Protein AF-A0A178AKP5-F1 (afdb_monomer)

Foldseek 3Di:
DDFDKDKDKDAQFADDPVQLVVLVVVLVVLVVCCVVPVPPDPVSVVVSVVSVVSNCSNAPADPDDDLLVVQQLVLLCLCVVLVLVQEKHFPDKDKDFADPPPDPGGHHRHIMMITMITDDDADQDDPVNLVPDDPVVLVLLLVQVVVSQLSSLQSQKDAPQAERRQWGDDSVVSHIHGYRRSRMDRHDPVVSVVDDDDSVVRCVRNVSDPPD

Solvent-accessible surface area (backbone atoms only — not comparable to full-atom values): 11616 Å² total; per-residue (Å²): 133,83,87,49,70,42,73,50,78,49,64,43,51,45,53,55,70,68,66,47,48,56,38,50,52,53,49,50,49,54,53,51,46,42,70,77,51,77,68,90,42,72,65,56,55,51,50,52,53,50,43,55,50,50,45,44,59,35,73,47,61,41,95,59,75,56,69,40,62,52,34,25,53,52,45,22,41,42,27,41,78,57,61,35,85,33,44,46,26,52,75,48,72,49,78,49,67,29,56,80,88,73,48,97,53,46,33,64,63,6,28,28,34,42,39,34,24,45,51,73,72,54,46,72,37,47,73,68,63,54,69,72,46,53,73,69,55,47,56,52,47,53,52,24,39,51,54,24,51,56,43,37,30,75,41,29,39,46,73,72,67,58,31,34,78,33,29,24,43,24,74,93,74,66,40,26,30,52,47,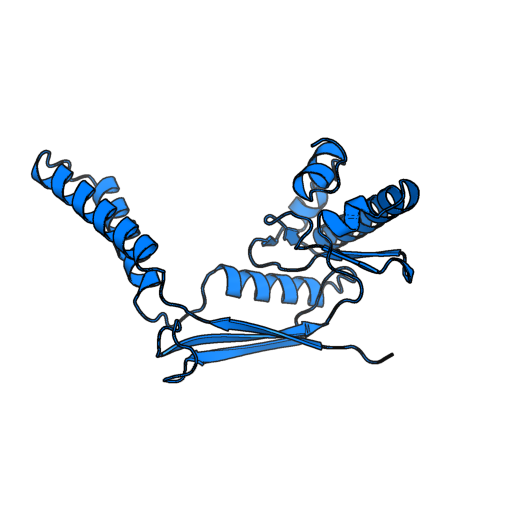83,42,43,49,45,48,81,44,51,81,68,55,44,71,69,67,72,92,48,67,76,56,54,30,47,55,32,64,69,49,88,86,126

Structure (mmCIF, N/CA/C/O backbone):
data_AF-A0A178AKP5-F1
#
_entry.id   AF-A0A178AKP5-F1
#
loop_
_atom_site.group_PDB
_atom_site.id
_atom_site.type_symbol
_atom_site.label_atom_id
_atom_site.label_alt_id
_atom_site.label_comp_id
_atom_site.label_asym_id
_atom_site.label_entity_id
_atom_site.label_seq_id
_atom_site.pdbx_PDB_ins_code
_atom_site.Cartn_x
_atom_site.Cartn_y
_atom_site.Cartn_z
_atom_site.occupancy
_atom_site.B_iso_or_equiv
_atom_site.auth_seq_id
_atom_site.auth_comp_id
_atom_site.auth_asym_id
_atom_site.auth_atom_id
_atom_site.pdbx_PDB_model_num
ATOM 1 N N . MET A 1 1 ? -23.808 -10.493 10.967 1.00 41.19 1 MET A N 1
ATOM 2 C CA . MET A 1 1 ? -23.700 -9.479 9.896 1.00 41.19 1 MET A CA 1
ATOM 3 C C . MET A 1 1 ? -22.741 -10.086 8.887 1.00 41.19 1 MET A C 1
ATOM 5 O O . MET A 1 1 ? -21.690 -10.513 9.329 1.00 41.19 1 MET A O 1
ATOM 9 N N . GLY A 1 2 ? -23.153 -10.321 7.638 1.00 51.62 2 GLY A N 1
ATOM 10 C CA . GLY A 1 2 ? -22.335 -11.091 6.690 1.00 51.62 2 GLY A CA 1
ATOM 11 C C . GLY A 1 2 ? -21.071 -10.334 6.291 1.00 51.62 2 GLY A C 1
ATOM 12 O O . GLY A 1 2 ? -21.151 -9.129 6.038 1.00 51.62 2 GLY A O 1
ATOM 13 N N . ASP A 1 3 ? -19.941 -11.035 6.243 1.00 76.94 3 ASP A N 1
ATOM 14 C CA . ASP A 1 3 ? -18.668 -10.481 5.787 1.00 76.94 3 ASP A CA 1
ATOM 15 C C . ASP A 1 3 ? -18.821 -10.029 4.330 1.00 76.94 3 ASP A C 1
ATOM 17 O O . ASP A 1 3 ? -19.190 -10.806 3.447 1.00 76.94 3 ASP A O 1
ATOM 21 N N . LYS A 1 4 ? -18.622 -8.732 4.081 1.00 91.38 4 LYS A N 1
ATOM 22 C CA . LYS A 1 4 ? -18.634 -8.179 2.724 1.00 91.38 4 LYS A CA 1
ATOM 23 C C . LYS A 1 4 ? -17.249 -8.379 2.119 1.00 91.38 4 LYS A C 1
ATOM 25 O O . LYS A 1 4 ? -16.250 -8.125 2.784 1.00 91.38 4 LYS A O 1
ATOM 30 N N . ALA A 1 5 ? -17.199 -8.771 0.854 1.00 95.00 5 ALA A N 1
ATOM 31 C CA . ALA A 1 5 ? -15.967 -8.818 0.075 1.00 95.00 5 ALA A CA 1
ATOM 32 C C . ALA A 1 5 ? -15.951 -7.694 -0.967 1.00 95.00 5 ALA A C 1
ATOM 34 O O . ALA A 1 5 ? -17.003 -7.183 -1.364 1.00 95.00 5 ALA A O 1
ATOM 35 N N . 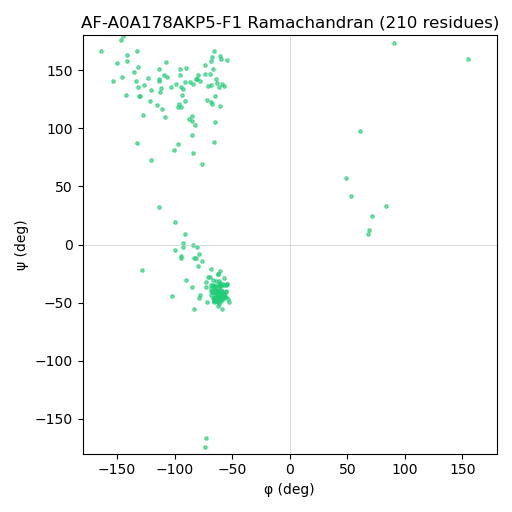MET A 1 6 ? -14.757 -7.320 -1.413 1.00 95.94 6 MET A N 1
ATOM 36 C CA . MET A 1 6 ? -14.527 -6.391 -2.514 1.00 95.94 6 MET A CA 1
ATOM 37 C C . MET A 1 6 ? -13.502 -6.971 -3.487 1.00 95.94 6 MET A C 1
ATOM 39 O O . MET A 1 6 ? -12.651 -7.769 -3.100 1.00 95.94 6 MET A O 1
ATOM 43 N N . ILE A 1 7 ? -13.595 -6.566 -4.754 1.00 97.38 7 ILE A N 1
ATOM 44 C CA . ILE A 1 7 ? -12.634 -6.941 -5.792 1.00 97.38 7 ILE A CA 1
ATOM 45 C C . ILE A 1 7 ? -11.918 -5.677 -6.258 1.00 97.38 7 ILE A C 1
ATOM 47 O O . ILE A 1 7 ? -12.563 -4.762 -6.773 1.00 97.38 7 ILE A O 1
ATOM 51 N N . LYS A 1 8 ? -10.591 -5.645 -6.112 1.00 97.00 8 LYS A N 1
ATOM 52 C CA . LYS A 1 8 ? -9.718 -4.652 -6.748 1.00 97.00 8 LYS A CA 1
ATOM 53 C C . LYS A 1 8 ? -9.223 -5.232 -8.070 1.00 97.00 8 LYS A C 1
ATOM 55 O O . LYS A 1 8 ? -8.752 -6.366 -8.120 1.00 97.00 8 LYS A O 1
ATOM 60 N N . ILE A 1 9 ? -9.377 -4.473 -9.152 1.00 95.94 9 ILE A N 1
ATOM 61 C CA . ILE A 1 9 ? -8.961 -4.890 -10.495 1.00 95.94 9 ILE A CA 1
ATOM 62 C C . ILE A 1 9 ? -7.778 -4.023 -10.901 1.00 95.94 9 ILE A C 1
ATOM 64 O O . ILE A 1 9 ? -7.926 -2.813 -11.063 1.00 95.94 9 ILE A O 1
ATOM 68 N N . ARG A 1 10 ? -6.617 -4.645 -11.096 1.00 95.56 10 ARG A N 1
ATOM 69 C CA . ARG A 1 10 ? -5.411 -3.978 -11.597 1.00 95.56 10 ARG A CA 1
ATOM 70 C C . ARG A 1 10 ? -5.088 -4.488 -12.985 1.00 95.56 10 ARG A C 1
ATOM 72 O O . ARG A 1 10 ? -5.112 -5.693 -13.219 1.00 95.56 10 ARG A O 1
ATOM 79 N N . PHE A 1 11 ? -4.774 -3.594 -13.912 1.00 95.12 11 PHE A N 1
ATOM 80 C CA . PHE A 1 11 ? -4.445 -3.993 -15.273 1.00 95.12 11 PHE A CA 1
ATOM 81 C C . PHE A 1 11 ? -3.459 -3.049 -15.947 1.00 95.12 11 PHE A C 1
ATOM 83 O O . PHE A 1 11 ? -3.348 -1.878 -15.588 1.00 95.12 11 PHE A O 1
ATOM 90 N N . GLN A 1 12 ? -2.743 -3.568 -16.944 1.00 94.69 12 GLN A N 1
ATOM 91 C CA . GLN A 1 12 ? -1.741 -2.792 -17.657 1.00 94.69 12 GLN A CA 1
ATOM 92 C C . GLN A 1 12 ? -2.391 -1.743 -18.565 1.00 94.69 12 GLN A C 1
ATOM 94 O O . GLN A 1 12 ? -3.171 -2.068 -19.466 1.00 94.69 12 GLN A O 1
ATOM 99 N N . VAL A 1 13 ? -2.005 -0.486 -18.373 1.00 94.62 13 VAL A N 1
ATOM 100 C CA . VAL A 1 13 ? -2.409 0.635 -19.223 1.00 94.62 13 VAL A CA 1
ATOM 101 C C . VAL A 1 13 ? -1.220 1.200 -19.985 1.00 94.62 13 VAL A C 1
ATOM 103 O O . VAL A 1 13 ? -0.082 1.132 -19.524 1.00 94.62 13 VAL A O 1
ATOM 106 N N . ARG A 1 14 ? -1.492 1.760 -21.163 1.00 94.44 14 ARG A N 1
ATOM 107 C CA . ARG A 1 14 ? -0.530 2.565 -21.907 1.00 94.44 14 ARG A CA 1
ATOM 108 C C . ARG A 1 14 ? -0.342 3.883 -21.165 1.00 94.44 14 ARG A C 1
ATOM 110 O O . ARG A 1 14 ? -1.328 4.489 -20.736 1.00 94.44 14 ARG A O 1
ATOM 117 N N . ALA A 1 15 ? 0.906 4.323 -21.046 1.00 93.62 15 ALA A N 1
ATOM 118 C CA . ALA A 1 15 ? 1.212 5.646 -20.517 1.00 93.62 15 ALA A CA 1
ATOM 119 C C . ALA A 1 15 ? 0.582 6.760 -21.380 1.00 93.62 15 ALA A C 1
ATOM 121 O O . ALA A 1 15 ? 0.173 6.533 -22.530 1.00 93.62 15 ALA A O 1
ATOM 122 N N . SER A 1 16 ? 0.484 7.963 -20.808 1.00 94.00 16 SER A N 1
ATOM 123 C CA . SER A 1 16 ? 0.155 9.175 -21.565 1.00 94.00 16 SER A CA 1
ATOM 124 C C . SER A 1 16 ? 1.200 9.431 -22.651 1.00 94.00 16 SER A C 1
ATOM 126 O O . SER A 1 16 ? 2.312 8.911 -22.579 1.00 94.00 16 SER A O 1
ATOM 128 N N . ASP A 1 17 ? 0.834 10.223 -23.658 1.00 94.81 17 ASP A N 1
ATOM 129 C CA . ASP A 1 17 ? 1.788 10.620 -24.698 1.00 94.81 17 ASP A CA 1
ATOM 130 C C . ASP A 1 17 ? 2.939 11.438 -24.095 1.00 94.81 17 ASP A C 1
ATOM 132 O O . ASP A 1 17 ? 4.085 11.095 -24.329 1.00 94.81 17 ASP A O 1
ATOM 136 N N . GLU A 1 18 ? 2.642 12.365 -23.178 1.00 94.81 18 GLU A N 1
ATOM 137 C CA . GLU A 1 18 ? 3.648 13.102 -22.391 1.00 94.81 18 GLU A CA 1
ATOM 138 C C . GLU A 1 18 ? 4.647 12.171 -21.687 1.00 94.81 18 GLU A C 1
ATOM 140 O O . GLU A 1 18 ? 5.851 12.304 -21.861 1.00 94.81 18 GLU A O 1
ATOM 145 N N . GLY A 1 19 ? 4.163 11.148 -20.972 1.00 91.75 19 GLY A N 1
ATOM 146 C CA . GLY A 1 19 ? 5.057 10.216 -20.286 1.00 91.75 19 GLY A CA 1
ATOM 147 C C . GLY A 1 19 ? 5.867 9.330 -21.237 1.00 91.75 19 GLY A C 1
ATOM 148 O O . GLY A 1 19 ? 6.879 8.772 -20.829 1.00 91.75 19 GLY A O 1
ATOM 149 N N . ILE A 1 20 ? 5.431 9.145 -22.485 1.00 95.31 20 ILE A N 1
ATOM 150 C CA . ILE A 1 20 ? 6.202 8.436 -23.516 1.00 95.31 20 ILE A CA 1
ATOM 151 C C . ILE A 1 20 ? 7.273 9.359 -24.088 1.00 95.31 20 ILE A C 1
ATOM 153 O O . ILE A 1 20 ? 8.425 8.932 -24.187 1.00 95.31 20 ILE A O 1
ATOM 157 N N . ASP A 1 21 ? 6.894 10.593 -24.412 1.00 96.00 21 ASP A N 1
ATOM 158 C CA . ASP A 1 21 ? 7.774 11.623 -24.956 1.00 96.00 21 ASP A CA 1
ATOM 159 C C . ASP A 1 21 ? 8.911 11.928 -23.971 1.00 96.00 21 ASP A C 1
ATOM 161 O O . ASP A 1 21 ? 10.068 11.892 -24.371 1.00 96.00 21 ASP A O 1
ATOM 165 N N . ASP A 1 22 ? 8.628 12.031 -22.667 1.00 94.62 22 ASP A N 1
ATOM 166 C CA . ASP A 1 22 ? 9.652 12.204 -21.627 1.00 94.62 22 ASP A CA 1
ATOM 167 C C . ASP A 1 22 ? 10.728 11.106 -21.666 1.00 94.62 22 ASP A C 1
ATOM 169 O O . ASP A 1 22 ? 11.927 11.377 -21.566 1.00 94.62 22 ASP A O 1
ATOM 173 N N . TYR A 1 23 ? 10.337 9.834 -21.809 1.00 93.31 23 TYR A N 1
ATOM 174 C CA . TYR A 1 23 ? 11.315 8.748 -21.934 1.00 93.31 23 TYR A CA 1
ATOM 175 C C . TYR A 1 23 ? 12.085 8.828 -23.253 1.00 93.31 23 TYR A C 1
ATOM 177 O O . TYR A 1 23 ? 13.270 8.491 -23.277 1.00 93.31 23 TYR A O 1
ATOM 185 N N . GLN A 1 24 ? 11.414 9.210 -24.338 1.00 95.19 24 GLN A N 1
ATOM 186 C CA . GLN A 1 24 ? 11.995 9.312 -25.671 1.00 95.19 24 GLN A CA 1
ATOM 187 C C . GLN A 1 24 ? 13.057 10.422 -25.712 1.00 95.19 24 GLN A C 1
ATOM 189 O O . GLN A 1 24 ? 14.199 10.152 -26.082 1.00 95.19 24 GLN A O 1
ATOM 194 N N . ASP A 1 25 ? 12.715 11.611 -25.218 1.00 95.50 25 ASP A N 1
ATOM 195 C CA . ASP A 1 25 ? 13.582 12.786 -25.154 1.00 95.50 25 ASP A CA 1
ATOM 196 C C . ASP A 1 25 ? 14.810 12.525 -24.275 1.00 95.50 25 ASP A C 1
ATOM 198 O O . ASP A 1 25 ? 15.936 12.799 -24.690 1.00 95.50 25 ASP A O 1
ATOM 202 N N . ASN A 1 26 ? 14.627 11.893 -23.108 1.00 93.50 26 ASN A N 1
ATOM 203 C CA . ASN A 1 26 ? 15.745 11.499 -22.242 1.00 93.50 26 ASN A CA 1
ATOM 204 C C . ASN A 1 26 ? 16.699 10.510 -22.932 1.00 93.50 26 ASN A C 1
ATOM 206 O O . ASN A 1 26 ? 17.915 10.586 -22.759 1.00 93.50 26 ASN A O 1
ATOM 210 N N . ILE A 1 27 ? 16.173 9.548 -23.697 1.00 93.69 27 ILE A N 1
ATOM 211 C CA . ILE A 1 27 ? 17.016 8.610 -24.453 1.00 93.69 27 ILE A CA 1
ATOM 212 C C . ILE A 1 27 ? 17.790 9.362 -25.537 1.00 93.69 27 ILE A C 1
ATOM 214 O O . ILE A 1 27 ? 18.996 9.150 -25.676 1.00 93.69 27 ILE A O 1
ATOM 218 N N . ASP A 1 28 ? 17.117 10.232 -26.286 1.00 93.38 28 ASP A N 1
ATOM 219 C CA . ASP A 1 28 ? 17.710 10.981 -27.391 1.00 93.38 28 ASP A CA 1
ATOM 220 C C . ASP A 1 28 ? 18.785 11.963 -26.905 1.00 93.38 28 ASP A C 1
ATOM 222 O O . ASP A 1 28 ? 19.840 12.076 -27.536 1.00 93.38 28 ASP A O 1
ATOM 226 N N . GLU A 1 29 ? 18.575 12.617 -25.760 1.00 92.25 29 GLU A N 1
ATOM 227 C CA . GLU A 1 29 ? 19.560 13.495 -25.122 1.00 92.25 29 GLU A CA 1
ATOM 228 C C . GLU A 1 29 ? 20.828 12.725 -24.738 1.00 92.25 29 GLU A C 1
ATOM 230 O O . GLU A 1 29 ? 21.922 13.088 -25.174 1.00 92.25 29 GLU A O 1
ATOM 235 N N . VAL A 1 30 ? 20.691 11.599 -24.031 1.00 89.06 30 VAL A N 1
ATOM 236 C CA . VAL A 1 30 ? 21.841 10.778 -23.613 1.00 89.06 30 VAL A CA 1
ATOM 237 C C . VAL A 1 30 ? 22.589 10.207 -24.824 1.00 89.06 30 VAL A C 1
ATOM 239 O O . VAL A 1 30 ? 23.821 10.191 -24.860 1.00 89.06 30 VAL A O 1
ATOM 242 N N . VAL A 1 31 ? 21.871 9.754 -25.856 1.00 88.06 31 VAL A N 1
ATOM 243 C CA . VAL A 1 31 ? 22.483 9.253 -27.099 1.00 88.06 31 VAL A CA 1
ATOM 244 C C . VAL A 1 31 ? 23.225 10.370 -27.841 1.00 88.06 31 VAL A C 1
ATOM 246 O O . VAL A 1 31 ? 24.319 10.146 -28.375 1.00 88.06 31 VAL A O 1
ATOM 249 N N . LYS A 1 32 ? 22.668 11.584 -27.868 1.00 89.06 32 LYS A N 1
ATOM 250 C CA . LYS A 1 32 ? 23.307 12.759 -28.470 1.00 89.06 32 LYS A CA 1
ATOM 251 C C . LYS A 1 32 ? 24.578 13.147 -27.719 1.00 89.06 32 LYS A C 1
ATOM 253 O O . LYS A 1 32 ? 25.590 13.403 -28.374 1.00 89.06 32 LYS A O 1
ATOM 258 N N . GLU A 1 33 ? 24.553 13.155 -26.389 1.00 86.56 33 GLU A N 1
ATOM 259 C CA . GLU A 1 33 ? 25.736 13.411 -25.564 1.00 86.56 33 GLU A CA 1
ATOM 260 C C . GLU A 1 33 ? 26.840 12.390 -25.836 1.00 86.56 33 GLU A C 1
ATOM 262 O O . GLU A 1 33 ? 27.964 12.783 -26.139 1.00 86.56 33 GLU A O 1
ATOM 267 N N . LEU A 1 34 ? 26.516 11.093 -25.851 1.00 83.75 34 LEU A N 1
ATOM 268 C CA . LEU A 1 34 ? 27.474 10.025 -26.163 1.00 83.75 34 LEU A CA 1
ATOM 269 C C . LEU A 1 34 ? 28.081 10.133 -27.564 1.00 83.75 34 LEU A C 1
ATOM 271 O O . LEU A 1 34 ? 29.235 9.762 -27.776 1.00 83.75 34 LEU A O 1
ATOM 275 N N . THR A 1 35 ? 27.312 10.640 -28.528 1.00 82.94 35 THR A N 1
ATOM 276 C CA . THR A 1 35 ? 27.804 10.869 -29.892 1.00 82.94 35 THR A CA 1
ATOM 277 C C . THR A 1 35 ? 28.836 12.001 -29.929 1.00 82.94 35 THR A C 1
ATOM 279 O O . THR A 1 35 ? 29.783 11.946 -30.713 1.00 82.94 35 THR A O 1
ATOM 282 N N . GLN A 1 36 ? 28.667 13.032 -29.094 1.00 82.75 36 GLN A N 1
ATOM 283 C CA . GLN A 1 36 ? 29.561 14.196 -29.025 1.00 82.75 36 GLN A CA 1
ATOM 284 C C . GLN A 1 36 ? 30.775 13.955 -28.120 1.00 82.75 36 GLN A C 1
ATOM 286 O O . GLN A 1 36 ? 31.881 14.396 -28.435 1.00 82.75 36 GLN A O 1
ATOM 291 N N . TYR A 1 37 ? 30.569 13.229 -27.025 1.00 81.75 37 TYR A N 1
ATOM 292 C CA . TYR A 1 37 ? 31.561 12.912 -26.010 1.00 81.75 37 TYR A CA 1
ATOM 293 C C . TYR A 1 37 ? 31.481 11.417 -25.697 1.00 81.75 37 TYR A C 1
ATOM 295 O O . TYR A 1 37 ? 30.762 11.021 -24.779 1.00 81.75 37 TYR A O 1
ATOM 303 N N . PRO A 1 38 ? 32.206 10.567 -26.446 1.00 73.94 38 PRO A N 1
ATOM 304 C CA . PRO A 1 38 ? 32.184 9.126 -26.234 1.00 73.94 38 PRO A CA 1
ATOM 305 C C . PRO A 1 38 ? 32.794 8.764 -24.873 1.00 73.94 38 PRO A C 1
ATOM 307 O O . PRO A 1 38 ? 33.991 8.514 -24.745 1.00 73.94 38 PRO A O 1
ATOM 310 N N . ALA A 1 39 ? 31.963 8.756 -23.839 1.00 65.88 39 ALA A N 1
ATOM 311 C CA . ALA A 1 39 ? 32.252 8.181 -22.540 1.00 65.88 39 ALA A CA 1
ATOM 312 C C . ALA A 1 39 ? 31.555 6.819 -22.497 1.00 65.88 39 ALA A C 1
ATOM 314 O O . ALA A 1 39 ? 30.437 6.686 -22.003 1.00 65.88 39 ALA A O 1
ATOM 315 N N . ASP A 1 40 ? 32.199 5.813 -23.093 1.00 67.12 40 ASP A N 1
ATOM 316 C CA . ASP A 1 40 ? 31.705 4.434 -23.109 1.00 67.12 40 ASP A CA 1
ATOM 317 C C . ASP A 1 40 ? 31.942 3.773 -21.745 1.00 67.12 40 ASP A C 1
ATOM 319 O O . ASP A 1 40 ? 32.831 2.940 -21.562 1.00 67.12 40 ASP A O 1
ATOM 323 N N . THR A 1 41 ? 31.200 4.241 -20.744 1.00 80.00 41 THR A N 1
ATOM 324 C CA . THR A 1 41 ? 31.202 3.660 -19.407 1.00 80.00 41 THR A CA 1
ATOM 325 C C . THR A 1 41 ? 30.045 2.678 -19.277 1.00 80.00 41 THR A C 1
ATOM 327 O O . THR A 1 41 ? 28.951 2.871 -19.815 1.00 80.00 41 THR A O 1
ATOM 330 N N . GLU A 1 42 ? 30.281 1.619 -18.508 1.00 85.62 42 GLU A N 1
ATOM 331 C CA . GLU A 1 42 ? 29.257 0.642 -18.133 1.00 85.62 42 GLU A CA 1
ATOM 332 C C . GLU A 1 42 ? 28.034 1.318 -17.482 1.00 85.62 42 GLU A C 1
ATOM 334 O O . GLU A 1 42 ? 26.894 0.919 -17.715 1.00 85.62 42 GLU A O 1
ATOM 339 N N . GLU A 1 43 ? 28.264 2.400 -16.733 1.00 86.00 43 GLU A N 1
ATOM 340 C CA . GLU A 1 43 ? 27.226 3.205 -16.089 1.00 86.00 43 GLU A CA 1
ATOM 341 C C . GLU A 1 43 ? 26.287 3.878 -17.101 1.00 86.00 43 GLU A C 1
ATOM 343 O O . GLU A 1 43 ? 25.065 3.767 -16.972 1.00 86.00 43 GLU A O 1
ATOM 348 N N . THR A 1 44 ? 26.825 4.506 -18.154 1.00 84.38 44 THR A N 1
ATOM 349 C CA . THR A 1 44 ? 25.992 5.156 -19.176 1.00 84.38 44 THR A CA 1
ATOM 350 C C . THR A 1 44 ? 25.183 4.129 -19.965 1.00 84.38 44 THR A C 1
ATOM 352 O O . THR A 1 44 ? 23.989 4.326 -20.209 1.00 84.38 44 THR A O 1
ATOM 355 N N . GLN A 1 45 ? 25.785 2.986 -20.312 1.00 86.00 45 GLN A N 1
ATOM 356 C CA . GLN A 1 45 ? 25.061 1.896 -20.973 1.00 86.00 45 GLN A CA 1
ATOM 357 C C . GLN A 1 45 ? 23.928 1.348 -20.090 1.00 86.00 45 GLN A C 1
ATOM 359 O O . GLN A 1 45 ? 22.812 1.126 -20.572 1.00 86.00 45 GLN A O 1
ATOM 364 N N . ALA A 1 46 ? 24.180 1.175 -18.789 1.00 89.50 46 ALA A N 1
ATOM 365 C CA . ALA A 1 46 ? 23.171 0.736 -17.831 1.00 89.50 46 ALA A CA 1
ATOM 366 C C . ALA A 1 46 ? 22.025 1.754 -17.696 1.00 89.50 46 ALA A C 1
ATOM 368 O O . ALA A 1 46 ? 20.854 1.362 -17.635 1.00 89.50 46 ALA A O 1
ATOM 369 N N . TYR A 1 47 ? 22.337 3.053 -17.705 1.00 90.38 47 TYR A N 1
ATOM 370 C CA . TYR A 1 47 ? 21.342 4.121 -17.650 1.00 90.38 47 TYR A CA 1
ATOM 371 C C . TYR A 1 47 ? 20.428 4.131 -18.885 1.00 90.38 47 TYR A C 1
ATOM 373 O O . TYR A 1 47 ? 19.203 4.094 -18.736 1.00 90.38 47 TYR A O 1
ATOM 381 N N . ILE A 1 48 ? 20.982 4.059 -20.101 1.00 90.31 48 ILE A N 1
ATOM 382 C CA . ILE A 1 48 ? 20.183 3.973 -21.339 1.00 90.31 48 ILE A CA 1
ATOM 383 C C . ILE A 1 48 ? 19.312 2.717 -21.336 1.00 90.31 48 ILE A C 1
ATOM 385 O O . ILE A 1 48 ? 18.119 2.779 -21.644 1.00 90.31 48 ILE A O 1
ATOM 389 N N . ALA A 1 49 ? 19.873 1.570 -20.943 1.00 92.06 49 ALA A N 1
ATOM 390 C CA . ALA A 1 49 ? 19.115 0.328 -20.846 1.00 92.06 49 ALA A CA 1
ATOM 391 C C . ALA A 1 49 ? 17.936 0.454 -19.862 1.00 92.06 49 ALA A C 1
ATOM 393 O O . ALA A 1 49 ? 16.861 -0.109 -20.109 1.00 92.06 49 ALA A O 1
ATOM 394 N N . ARG A 1 50 ? 18.103 1.215 -18.769 1.00 93.69 50 ARG A N 1
ATOM 395 C CA . ARG A 1 50 ? 17.034 1.531 -17.811 1.00 93.69 50 ARG A CA 1
ATOM 396 C C . ARG A 1 50 ? 15.942 2.385 -18.451 1.00 93.69 50 ARG A C 1
ATOM 398 O O . ARG A 1 50 ? 14.775 2.011 -18.330 1.00 93.69 50 ARG A O 1
ATOM 405 N N . LEU A 1 51 ? 16.296 3.454 -19.165 1.00 93.88 51 LEU A N 1
ATOM 406 C CA . LEU A 1 51 ? 15.333 4.313 -19.867 1.00 93.88 51 LEU A CA 1
ATOM 407 C C . LEU A 1 51 ? 14.552 3.534 -20.934 1.00 93.88 51 LEU A C 1
ATOM 409 O O . LEU A 1 51 ? 13.324 3.524 -20.925 1.00 93.88 51 LEU A O 1
ATOM 413 N N . GLN A 1 52 ? 15.241 2.762 -21.779 1.00 94.69 52 GLN A N 1
ATOM 414 C CA . GLN A 1 52 ? 14.607 1.908 -22.793 1.00 94.69 52 GLN A CA 1
ATOM 415 C C . GLN A 1 52 ? 13.700 0.835 -22.176 1.00 94.69 52 GLN A C 1
ATOM 417 O O . GLN A 1 52 ? 12.685 0.434 -22.752 1.00 94.69 52 GLN A O 1
ATOM 422 N N . LYS A 1 53 ? 14.060 0.308 -21.001 1.00 93.06 53 LYS A N 1
ATOM 423 C CA . LYS A 1 53 ? 13.195 -0.601 -20.241 1.00 93.06 53 LYS A CA 1
ATOM 424 C C . LYS A 1 53 ? 11.958 0.127 -19.704 1.00 93.06 53 LYS A C 1
ATOM 426 O O . LYS A 1 53 ? 10.883 -0.465 -19.758 1.00 93.06 53 LYS A O 1
ATOM 431 N N . GLY A 1 54 ? 12.101 1.362 -19.225 1.00 91.31 54 GLY A N 1
ATOM 432 C CA . GLY A 1 54 ? 10.997 2.237 -18.817 1.00 91.31 54 GLY A CA 1
ATOM 433 C C . GLY A 1 54 ? 10.021 2.487 -19.964 1.00 91.31 54 GLY A C 1
ATOM 434 O O . GLY A 1 54 ? 8.865 2.081 -19.870 1.00 91.31 54 GLY A O 1
ATOM 435 N N . LEU A 1 55 ? 10.523 2.977 -21.100 1.00 94.88 55 LEU A N 1
ATOM 436 C CA . LEU A 1 55 ? 9.734 3.194 -22.314 1.00 94.88 55 LEU A CA 1
ATOM 437 C C . LEU A 1 55 ? 8.977 1.929 -22.739 1.00 94.88 55 LEU A C 1
ATOM 439 O O . LEU A 1 55 ? 7.774 1.968 -22.978 1.00 94.88 55 LEU A O 1
ATOM 443 N N . ARG A 1 56 ? 9.638 0.763 -22.761 1.00 93.50 56 ARG A N 1
ATOM 444 C CA . ARG A 1 56 ? 8.957 -0.506 -23.078 1.00 93.50 56 ARG A CA 1
ATOM 445 C C . ARG A 1 56 ? 7.805 -0.812 -22.124 1.00 93.50 56 ARG A C 1
ATOM 447 O O . ARG A 1 56 ? 6.775 -1.276 -22.596 1.00 93.50 56 ARG A O 1
ATOM 454 N N . LYS A 1 57 ? 7.935 -0.551 -20.819 1.00 90.56 57 LYS A N 1
ATOM 455 C CA . LYS A 1 57 ? 6.825 -0.742 -19.867 1.00 90.56 57 LYS A CA 1
ATOM 456 C C . LYS A 1 57 ? 5.642 0.192 -20.154 1.00 90.56 57 LYS A C 1
ATOM 458 O O . LYS A 1 57 ? 4.509 -0.219 -19.921 1.00 90.56 57 LYS A O 1
ATOM 463 N N . CYS A 1 58 ? 5.897 1.390 -20.684 1.00 92.19 58 CYS A N 1
ATOM 464 C CA . CYS A 1 58 ? 4.863 2.368 -21.029 1.00 92.19 58 CYS A CA 1
ATOM 465 C C . CYS A 1 58 ? 3.992 1.957 -22.226 1.00 92.19 58 CYS A C 1
ATOM 467 O O . CYS A 1 58 ? 2.840 2.384 -22.303 1.00 92.19 58 CYS A O 1
ATOM 469 N N . ILE A 1 59 ? 4.525 1.159 -23.163 1.00 93.88 59 ILE A N 1
ATOM 470 C CA . ILE A 1 59 ? 3.854 0.879 -24.448 1.00 93.88 59 ILE A CA 1
ATOM 471 C C . ILE A 1 59 ? 3.713 -0.603 -24.811 1.00 93.88 59 ILE A C 1
ATOM 473 O O . ILE A 1 59 ? 2.862 -0.947 -25.629 1.00 93.88 59 ILE A O 1
ATOM 477 N N . GLN A 1 60 ? 4.525 -1.499 -24.249 1.00 93.62 60 GLN A N 1
ATOM 478 C CA . GLN A 1 60 ? 4.524 -2.921 -24.599 1.00 93.62 60 GLN A CA 1
ATOM 479 C C . GLN A 1 60 ? 3.894 -3.769 -23.502 1.00 93.62 60 GLN A C 1
ATOM 481 O O . GLN A 1 60 ? 4.093 -3.543 -22.308 1.00 93.62 60 GLN A O 1
ATOM 486 N N . ARG A 1 61 ? 3.184 -4.818 -23.923 1.00 93.12 61 ARG A N 1
ATOM 487 C CA . ARG A 1 61 ? 2.586 -5.792 -23.007 1.00 93.12 61 ARG A CA 1
ATOM 488 C C . ARG A 1 61 ? 3.640 -6.465 -22.129 1.00 93.12 61 ARG A C 1
ATOM 490 O O . ARG A 1 61 ? 4.687 -6.899 -22.619 1.00 93.12 61 ARG A O 1
ATOM 497 N N . THR A 1 62 ? 3.327 -6.637 -20.852 1.00 89.56 62 THR A N 1
ATOM 498 C CA . THR A 1 62 ? 4.096 -7.473 -19.929 1.00 89.56 62 THR A CA 1
ATOM 499 C C . THR A 1 62 ? 3.310 -8.732 -19.581 1.00 89.56 62 THR A C 1
ATOM 501 O O . THR A 1 62 ? 2.088 -8.729 -19.491 1.00 89.56 62 THR A O 1
ATOM 504 N N . LYS A 1 63 ? 4.025 -9.846 -19.382 1.00 82.12 63 LYS A N 1
ATOM 505 C CA . LYS A 1 63 ? 3.419 -11.122 -18.953 1.00 82.12 63 LYS A CA 1
ATOM 506 C C . LYS A 1 63 ? 3.211 -11.218 -17.441 1.00 82.12 63 LYS A C 1
ATOM 508 O O . LYS A 1 63 ? 2.622 -12.180 -16.968 1.00 82.12 63 LYS A O 1
ATOM 513 N N . LYS A 1 64 ? 3.797 -10.288 -16.690 1.00 88.75 64 LYS A N 1
ATOM 514 C CA . LYS A 1 64 ? 3.774 -10.267 -15.231 1.00 88.75 64 LYS A CA 1
ATOM 515 C C . LYS A 1 64 ? 3.185 -8.935 -14.766 1.00 88.75 64 LYS A C 1
ATOM 517 O O . LYS A 1 64 ? 3.497 -7.921 -15.409 1.00 88.75 64 LYS A O 1
ATOM 522 N N . PRO A 1 65 ? 2.395 -8.940 -13.679 1.00 91.69 65 PRO A N 1
ATOM 523 C CA . PRO A 1 65 ? 1.999 -7.720 -12.987 1.00 91.69 65 PRO A CA 1
ATOM 524 C C . PRO A 1 65 ? 3.213 -6.879 -12.571 1.00 91.69 65 PRO A C 1
ATOM 526 O O . PRO A 1 65 ? 4.336 -7.393 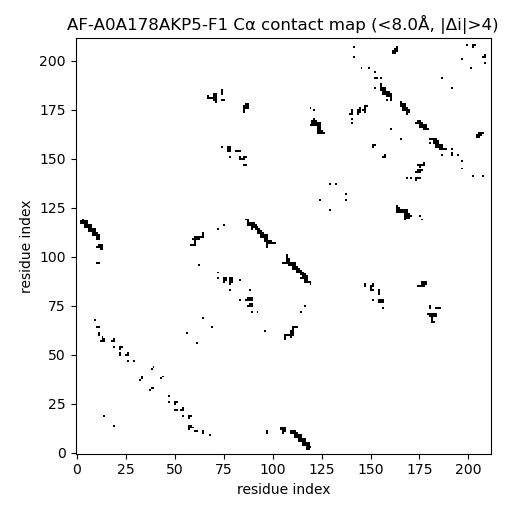-12.492 1.00 91.69 65 PRO A O 1
ATOM 529 N N . ASN A 1 66 ? 2.999 -5.582 -12.335 1.00 90.19 66 ASN A N 1
ATOM 530 C CA . ASN A 1 66 ? 4.028 -4.720 -11.745 1.00 90.19 66 ASN A CA 1
ATOM 531 C C . ASN A 1 66 ? 4.339 -5.146 -10.298 1.00 90.19 66 ASN A C 1
ATOM 533 O O . ASN A 1 66 ? 3.618 -5.952 -9.708 1.00 90.19 66 ASN A O 1
ATOM 537 N N . ALA A 1 67 ? 5.440 -4.617 -9.757 1.00 92.50 67 ALA A N 1
ATOM 538 C CA . ALA A 1 67 ? 5.867 -4.911 -8.392 1.00 92.50 67 ALA A CA 1
ATOM 539 C C . ALA A 1 67 ? 4.768 -4.554 -7.385 1.00 92.50 67 ALA A C 1
ATOM 541 O O . ALA A 1 67 ? 4.415 -5.399 -6.579 1.00 92.50 67 ALA A O 1
ATOM 542 N N . ASP A 1 68 ? 4.140 -3.390 -7.542 1.00 94.06 68 ASP A N 1
ATOM 543 C CA . ASP A 1 68 ? 3.121 -2.873 -6.621 1.00 94.06 68 ASP A CA 1
ATOM 544 C C . ASP A 1 68 ? 1.893 -3.802 -6.526 1.00 94.06 68 ASP A C 1
ATOM 546 O O . ASP A 1 68 ? 1.403 -4.088 -5.438 1.00 94.06 68 ASP A O 1
ATOM 550 N N . THR A 1 69 ? 1.447 -4.397 -7.646 1.00 95.56 69 THR A N 1
ATOM 551 C CA . THR A 1 69 ? 0.383 -5.425 -7.619 1.00 95.56 69 THR A CA 1
ATOM 552 C C . THR A 1 69 ? 0.807 -6.666 -6.831 1.00 95.56 69 THR A C 1
ATOM 554 O O . THR A 1 69 ? 0.001 -7.249 -6.111 1.00 95.56 69 THR A O 1
ATOM 557 N N . LEU A 1 70 ? 2.052 -7.119 -7.003 1.00 96.06 70 LEU A N 1
ATOM 558 C CA . LEU A 1 70 ? 2.556 -8.307 -6.310 1.00 96.06 70 LEU A CA 1
ATOM 559 C C . LEU A 1 70 ? 2.793 -8.030 -4.820 1.00 96.06 70 LEU A C 1
ATOM 561 O O . LEU A 1 70 ? 2.519 -8.907 -4.002 1.00 96.06 70 LEU A O 1
ATOM 565 N N . ASN A 1 71 ? 3.256 -6.825 -4.487 1.00 96.50 71 ASN A N 1
ATOM 566 C CA . ASN A 1 71 ? 3.436 -6.353 -3.120 1.00 96.50 71 ASN A CA 1
ATOM 567 C C . ASN A 1 71 ? 2.098 -6.312 -2.386 1.00 96.50 71 ASN A C 1
ATOM 569 O O . ASN A 1 71 ? 1.992 -6.917 -1.325 1.00 96.50 71 ASN A O 1
ATOM 573 N N . GLU A 1 72 ? 1.054 -5.735 -2.991 1.00 97.56 72 GLU A N 1
ATOM 574 C CA . GLU A 1 72 ? -0.275 -5.684 -2.371 1.00 97.56 72 GLU A CA 1
ATOM 575 C C . GLU A 1 72 ? -0.823 -7.092 -2.087 1.00 97.56 72 GLU A C 1
ATOM 577 O O . GLU A 1 72 ? -1.320 -7.359 -0.995 1.00 97.56 72 GLU A O 1
ATOM 582 N N . ILE A 1 73 ? -0.681 -8.034 -3.027 1.00 97.94 73 ILE A N 1
ATOM 583 C CA . ILE A 1 73 ? -1.101 -9.430 -2.812 1.00 97.94 73 ILE A CA 1
ATOM 584 C C . ILE A 1 73 ? -0.320 -10.065 -1.653 1.00 97.94 73 ILE A C 1
ATOM 586 O O . ILE A 1 73 ? -0.913 -10.732 -0.804 1.00 97.94 73 ILE A O 1
ATOM 590 N N . ALA A 1 74 ? 0.999 -9.863 -1.599 1.00 97.75 74 ALA A N 1
ATOM 591 C CA . ALA A 1 74 ? 1.845 -10.414 -0.542 1.00 97.75 74 ALA A CA 1
ATOM 592 C C . ALA A 1 74 ? 1.519 -9.812 0.836 1.00 97.75 74 ALA A C 1
ATOM 594 O O . ALA A 1 74 ? 1.444 -10.551 1.822 1.00 97.75 74 ALA A O 1
ATOM 595 N N . ALA A 1 75 ? 1.276 -8.503 0.899 1.00 97.94 75 ALA A N 1
ATOM 596 C CA . ALA A 1 75 ? 0.864 -7.792 2.101 1.00 97.94 75 ALA A CA 1
ATOM 597 C C . ALA A 1 75 ? -0.492 -8.297 2.610 1.00 97.94 75 ALA A C 1
ATOM 599 O O . ALA A 1 75 ? -0.596 -8.750 3.749 1.00 97.94 75 ALA A O 1
ATOM 600 N N . LEU A 1 76 ? -1.515 -8.331 1.749 1.00 98.25 76 LEU A N 1
ATOM 601 C CA . LEU A 1 76 ? -2.852 -8.816 2.108 1.00 98.25 76 LEU A CA 1
ATOM 602 C C . LEU A 1 76 ? -2.839 -10.285 2.560 1.00 98.25 76 LEU A C 1
ATOM 604 O O . LEU A 1 76 ? -3.584 -10.653 3.471 1.00 98.25 76 LEU A O 1
ATOM 608 N N . HIS A 1 77 ? -1.993 -11.124 1.953 1.00 98.06 77 HIS A N 1
ATOM 609 C CA . HIS A 1 77 ? -1.795 -12.509 2.388 1.00 98.06 77 HIS A CA 1
ATOM 610 C C . HIS A 1 77 ? -1.159 -12.571 3.782 1.00 98.06 77 HIS A C 1
ATOM 612 O O . HIS A 1 77 ? -1.640 -13.294 4.652 1.00 98.06 77 HIS A O 1
ATOM 618 N N . ARG A 1 78 ? -0.098 -11.788 4.029 1.00 97.44 78 ARG A N 1
ATOM 619 C CA . ARG A 1 78 ? 0.562 -11.710 5.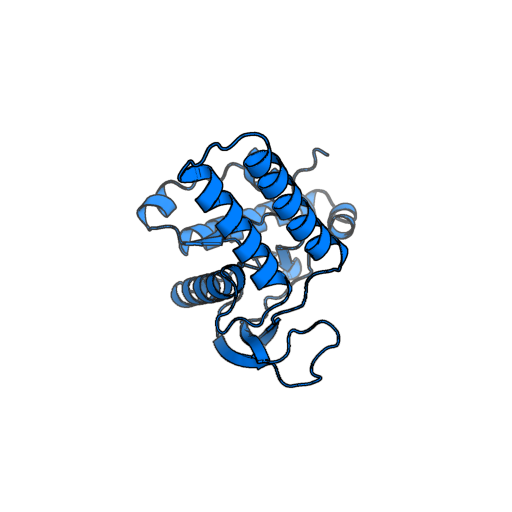343 1.00 97.44 78 ARG A CA 1
ATOM 620 C C . ARG A 1 78 ? -0.412 -11.276 6.438 1.00 97.44 78 ARG A C 1
ATOM 622 O O . ARG A 1 78 ? -0.418 -11.869 7.516 1.00 97.44 78 ARG A O 1
ATOM 629 N N . LEU A 1 79 ? -1.213 -10.252 6.162 1.00 97.69 79 LEU A N 1
ATOM 630 C CA . LEU A 1 79 ? -2.197 -9.705 7.093 1.00 97.69 79 LEU A CA 1
ATOM 631 C C . LEU A 1 79 ? -3.290 -10.727 7.425 1.00 97.69 79 LEU A C 1
ATOM 633 O O . LEU A 1 79 ? -3.646 -10.869 8.596 1.00 97.69 79 LEU A O 1
ATOM 637 N N . ALA A 1 80 ? -3.755 -11.484 6.426 1.00 97.50 80 ALA A N 1
ATOM 638 C CA . ALA A 1 80 ? -4.698 -12.582 6.618 1.00 97.50 80 ALA A CA 1
ATOM 639 C C . ALA A 1 80 ? -4.103 -13.695 7.499 1.00 97.50 80 ALA A C 1
ATOM 641 O O . ALA A 1 80 ? -4.707 -14.075 8.501 1.00 97.50 80 ALA A O 1
ATOM 642 N N . ASP A 1 81 ? -2.883 -14.154 7.195 1.00 97.50 81 ASP A N 1
ATOM 643 C CA . ASP A 1 81 ? -2.186 -15.200 7.963 1.00 97.50 81 ASP A CA 1
ATOM 644 C C . ASP A 1 81 ? -2.002 -14.825 9.442 1.00 97.50 81 ASP A C 1
ATOM 646 O O . ASP A 1 81 ? -2.017 -15.682 10.330 1.00 97.50 81 ASP A O 1
ATOM 650 N N . ARG A 1 82 ? -1.797 -13.531 9.715 1.00 96.81 82 ARG A N 1
ATOM 651 C CA . ARG A 1 82 ? -1.604 -12.988 11.065 1.00 96.81 82 ARG A CA 1
ATOM 652 C C . ARG A 1 82 ? -2.903 -12.503 11.718 1.00 96.81 82 ARG A C 1
ATOM 654 O O . ARG A 1 82 ? -2.857 -12.077 12.867 1.00 96.81 82 ARG A O 1
ATOM 661 N N . ASN A 1 83 ? -4.048 -12.641 11.047 1.00 96.62 83 ASN A N 1
ATOM 662 C CA . ASN A 1 83 ? -5.362 -12.177 11.502 1.00 96.62 83 ASN A CA 1
ATOM 663 C C . ASN A 1 83 ? -5.377 -10.685 11.892 1.00 96.62 83 ASN A C 1
ATOM 665 O O . ASN A 1 83 ? -5.985 -10.315 12.897 1.00 96.62 83 ASN A O 1
ATOM 669 N N . CYS A 1 84 ? -4.714 -9.826 11.109 1.00 97.69 84 CYS A N 1
ATOM 670 C CA . CYS A 1 84 ? -4.655 -8.387 11.371 1.00 97.69 84 CYS A CA 1
ATOM 671 C C . CYS A 1 84 ? -6.044 -7.753 11.246 1.00 97.69 84 CYS A C 1
ATOM 673 O O . CYS A 1 84 ? -6.558 -7.564 10.149 1.00 97.69 84 CYS A O 1
ATOM 675 N N . SER A 1 85 ? -6.683 -7.407 12.353 1.00 97.25 85 SER A N 1
ATOM 676 C CA . SER A 1 85 ? -8.090 -7.020 12.342 1.00 97.25 85 SER A CA 1
ATOM 677 C C . SER A 1 85 ? -8.349 -5.601 11.815 1.00 97.25 85 SER A C 1
ATOM 679 O O . SER A 1 85 ? -9.507 -5.264 11.548 1.00 97.25 85 SER A O 1
ATOM 681 N N . SER A 1 86 ? -7.310 -4.770 11.699 1.00 98.00 86 SER A N 1
ATOM 682 C CA . SER A 1 86 ? -7.373 -3.375 11.233 1.00 98.00 86 SER A CA 1
ATOM 683 C C . SER A 1 86 ? -6.973 -3.199 9.765 1.00 98.00 86 SER A C 1
ATOM 685 O O . SER A 1 86 ? -6.665 -2.095 9.329 1.00 98.00 86 SER A O 1
ATOM 687 N N . THR A 1 87 ? -6.999 -4.275 8.977 1.00 97.94 87 THR A N 1
ATOM 688 C CA . THR A 1 87 ? -6.675 -4.251 7.544 1.00 97.94 87 THR A CA 1
ATOM 689 C C . THR A 1 87 ? -7.598 -5.189 6.755 1.00 97.94 87 THR A C 1
ATOM 691 O O . THR A 1 87 ? -8.199 -6.101 7.336 1.00 97.94 87 THR A O 1
ATOM 694 N N . PRO A 1 88 ? -7.771 -4.981 5.439 1.00 97.56 88 PRO A N 1
ATOM 695 C CA . PRO A 1 88 ? -8.378 -5.979 4.572 1.00 97.56 88 PRO A CA 1
ATOM 696 C C . PRO A 1 88 ? -7.482 -7.221 4.453 1.00 97.56 88 PRO A C 1
ATOM 698 O O . PRO A 1 88 ? -6.257 -7.148 4.531 1.00 97.56 88 PRO A O 1
ATOM 701 N N . TRP A 1 89 ? -8.104 -8.374 4.230 1.00 97.25 89 TRP A N 1
ATOM 702 C CA . TRP A 1 89 ? -7.435 -9.666 4.072 1.00 97.25 89 TRP A CA 1
ATOM 703 C C . TRP A 1 89 ? -7.601 -10.187 2.666 1.00 97.25 89 TRP A C 1
ATOM 705 O O . TRP A 1 89 ? -8.693 -10.095 2.100 1.00 97.25 89 TRP A O 1
ATOM 715 N N . LEU A 1 90 ? -6.549 -10.811 2.141 1.00 98.19 90 LEU A N 1
ATOM 716 C CA . LEU A 1 90 ? -6.653 -11.551 0.895 1.00 98.19 90 LEU A CA 1
ATOM 717 C C . LEU A 1 90 ? -7.589 -12.748 1.086 1.00 98.19 90 LEU A C 1
ATOM 719 O O . LEU A 1 90 ? -7.406 -13.550 1.999 1.00 98.19 90 LEU A O 1
ATOM 723 N N . LEU A 1 91 ? -8.575 -12.873 0.202 1.00 97.50 91 LEU A N 1
ATOM 724 C CA . LEU A 1 91 ? -9.430 -14.055 0.108 1.00 97.50 91 LEU A CA 1
ATOM 725 C C . LEU A 1 91 ? -8.998 -14.936 -1.065 1.00 97.50 91 LEU A C 1
ATOM 727 O O . LEU A 1 91 ? -8.919 -16.151 -0.915 1.00 97.50 91 LEU A O 1
ATOM 731 N N . ASP A 1 92 ? -8.722 -14.326 -2.221 1.00 97.88 92 ASP A N 1
ATOM 732 C CA . ASP A 1 92 ? -8.188 -14.999 -3.409 1.00 97.88 92 ASP A CA 1
ATOM 733 C C . ASP A 1 92 ? -7.614 -13.964 -4.395 1.00 97.88 92 ASP A C 1
ATOM 735 O O . ASP A 1 92 ? -7.901 -12.767 -4.297 1.00 97.88 92 ASP A O 1
ATOM 739 N N . PHE A 1 93 ? -6.845 -14.405 -5.387 1.00 97.81 93 PHE A N 1
ATOM 740 C CA . PHE A 1 93 ? -6.493 -13.577 -6.535 1.00 97.81 93 PHE A CA 1
ATOM 741 C C . PHE A 1 93 ? -6.378 -14.401 -7.816 1.00 97.81 93 PHE A C 1
ATOM 743 O O . PHE A 1 93 ? -5.873 -15.522 -7.826 1.00 97.81 93 PHE A O 1
ATOM 750 N N . VAL A 1 94 ? -6.798 -13.809 -8.933 1.00 96.75 94 VAL A N 1
ATOM 751 C CA . VAL A 1 94 ? -6.734 -14.451 -10.248 1.00 96.75 94 VAL A CA 1
ATOM 752 C C . VAL A 1 94 ? -6.013 -13.531 -11.230 1.00 96.75 94 VAL A C 1
ATOM 754 O O . VAL A 1 94 ? -6.547 -12.474 -11.578 1.00 96.75 94 VAL A O 1
ATOM 757 N N . PRO A 1 95 ? -4.802 -13.900 -11.683 1.00 95.06 95 PRO A N 1
ATOM 758 C CA . PRO A 1 95 ? -4.166 -13.250 -12.815 1.00 95.06 95 PRO A CA 1
ATOM 759 C C . PRO A 1 95 ? -4.728 -13.799 -14.131 1.00 95.06 95 PRO A C 1
ATOM 761 O O . PRO A 1 95 ? -4.945 -15.001 -14.274 1.00 95.06 95 PRO A O 1
ATOM 764 N N . ASP A 1 96 ? -4.895 -12.926 -15.116 1.00 94.75 96 ASP A N 1
ATOM 765 C CA . ASP A 1 96 ? -5.288 -13.289 -16.474 1.00 94.75 96 ASP A CA 1
ATOM 766 C C . ASP A 1 96 ? -4.628 -12.352 -17.504 1.00 94.75 96 ASP A C 1
ATOM 768 O O . ASP A 1 96 ? -3.913 -11.395 -17.173 1.00 94.75 96 ASP A O 1
ATOM 772 N N . VAL A 1 97 ? -4.845 -12.649 -18.781 1.00 93.06 97 VAL A N 1
ATOM 773 C CA . VAL A 1 97 ? -4.428 -11.837 -19.918 1.00 93.06 97 VAL A CA 1
ATOM 774 C C . VAL A 1 97 ? -5.557 -10.892 -20.306 1.00 93.06 97 VAL A C 1
ATOM 776 O O . VAL A 1 97 ? -6.712 -11.283 -20.452 1.00 93.06 97 VAL A O 1
ATOM 779 N N . LEU A 1 98 ? -5.208 -9.629 -20.519 1.00 92.62 98 LEU A N 1
ATOM 7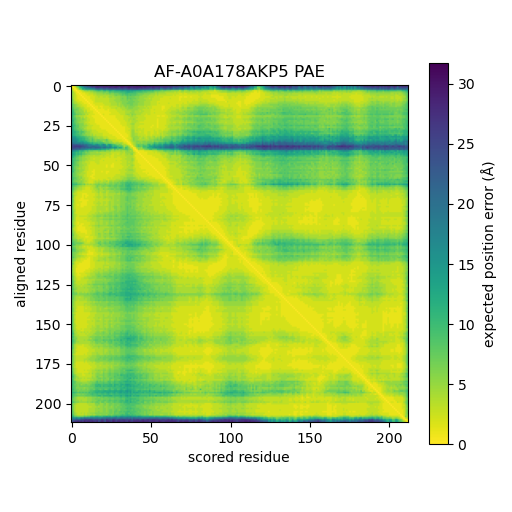80 C CA . LEU A 1 98 ? -6.170 -8.587 -20.827 1.00 92.62 98 LEU A CA 1
ATOM 781 C C . LEU A 1 98 ? -6.813 -8.811 -22.210 1.00 92.62 98 LEU A C 1
ATOM 783 O O . LEU A 1 98 ? -6.084 -8.842 -23.213 1.00 92.62 98 LEU A O 1
ATOM 787 N N . PRO A 1 99 ? -8.152 -8.948 -22.295 1.00 91.19 99 PRO A N 1
ATOM 788 C CA . PRO A 1 99 ? -8.818 -9.236 -23.557 1.00 91.19 99 PRO A CA 1
ATOM 789 C C . PRO A 1 99 ? -8.839 -8.016 -24.485 1.00 91.19 99 PRO A C 1
ATOM 791 O O . PRO A 1 99 ? -8.807 -6.866 -24.045 1.00 91.19 99 PRO A O 1
ATOM 794 N N . PHE A 1 100 ? -8.922 -8.276 -25.791 1.00 89.62 100 PHE A N 1
ATOM 795 C CA . PHE A 1 100 ? -9.031 -7.231 -26.813 1.00 89.62 100 PHE A CA 1
ATOM 796 C C . PHE A 1 100 ? -10.255 -6.340 -26.558 1.00 89.62 100 PHE A C 1
ATOM 798 O O . PHE A 1 100 ? -11.338 -6.843 -26.249 1.00 89.62 100 PHE A O 1
ATOM 805 N N . GLY A 1 101 ? -10.093 -5.022 -26.688 1.00 88.88 101 GLY A N 1
ATOM 806 C CA . GLY A 1 101 ? -11.189 -4.068 -26.501 1.00 88.88 101 GLY A CA 1
ATOM 807 C C . GLY A 1 101 ? -11.723 -3.917 -25.066 1.00 88.88 101 GLY A C 1
ATOM 808 O O . GLY A 1 101 ? -12.766 -3.292 -24.891 1.00 88.88 101 GLY A O 1
ATOM 809 N N . PHE A 1 102 ? -11.039 -4.440 -24.039 1.00 90.38 102 PHE A N 1
ATOM 810 C CA . PHE A 1 102 ? -11.475 -4.325 -22.635 1.00 90.38 102 PHE A CA 1
ATOM 811 C C . PHE A 1 102 ? -11.587 -2.872 -22.151 1.00 90.38 102 PHE A C 1
ATOM 813 O O . PHE A 1 102 ? -12.569 -2.486 -21.521 1.00 90.38 102 PHE A O 1
ATOM 820 N N . HIS A 1 103 ? -10.571 -2.052 -22.437 1.00 92.88 103 HIS A N 1
ATOM 821 C CA . HIS A 1 103 ? -10.536 -0.648 -22.041 1.00 92.88 103 HIS A CA 1
ATOM 822 C C . HIS A 1 103 ? -9.664 0.164 -23.004 1.00 92.88 103 HIS A C 1
ATOM 824 O O . HIS A 1 103 ? -8.586 -0.275 -23.393 1.00 92.88 103 HIS A O 1
ATOM 830 N N . ARG A 1 104 ? -10.087 1.391 -23.339 1.00 91.25 104 ARG A N 1
ATOM 831 C CA . ARG A 1 104 ? -9.436 2.253 -24.351 1.00 91.25 104 ARG A CA 1
ATOM 832 C C . ARG A 1 104 ? -7.953 2.554 -24.098 1.00 91.25 104 ARG A C 1
ATOM 834 O O . ARG A 1 104 ? -7.222 2.831 -25.035 1.00 91.25 104 ARG A O 1
ATOM 841 N N . LYS A 1 105 ? -7.536 2.564 -22.827 1.00 90.75 105 LYS A N 1
ATOM 842 C CA . LYS A 1 105 ? -6.139 2.802 -22.423 1.00 90.75 105 LYS A CA 1
ATOM 843 C C . LYS A 1 105 ? -5.381 1.512 -22.115 1.00 90.75 105 LYS A C 1
ATOM 845 O O . LYS A 1 105 ? -4.215 1.588 -21.757 1.00 90.75 105 LYS A O 1
ATOM 850 N N . ALA A 1 106 ? -6.035 0.354 -22.142 1.00 93.81 106 ALA A N 1
ATOM 851 C CA . ALA A 1 106 ? -5.369 -0.882 -21.769 1.00 93.81 106 ALA A CA 1
ATOM 852 C C . ALA A 1 106 ? -4.389 -1.330 -22.856 1.00 93.81 106 ALA A C 1
ATOM 854 O O . ALA A 1 106 ? -4.630 -1.130 -24.046 1.00 93.81 106 ALA A O 1
ATOM 855 N N . ILE A 1 107 ? -3.292 -1.956 -22.438 1.00 94.19 107 ILE A N 1
ATOM 856 C CA . ILE A 1 107 ? -2.387 -2.633 -23.363 1.00 94.19 107 ILE A CA 1
ATOM 857 C C . ILE A 1 107 ? -2.939 -4.036 -23.605 1.00 94.19 107 ILE A C 1
ATOM 859 O O . ILE A 1 107 ? -2.927 -4.890 -22.718 1.00 94.19 107 ILE A O 1
ATOM 863 N N . GLU A 1 108 ? -3.433 -4.274 -24.816 1.00 92.56 108 GLU A N 1
ATOM 864 C CA . GLU A 1 108 ? -4.029 -5.554 -25.194 1.00 92.56 108 GLU A CA 1
ATOM 865 C C . GLU A 1 108 ? -3.026 -6.706 -25.091 1.00 92.56 108 GLU A C 1
ATOM 867 O O . GLU A 1 108 ? -1.860 -6.608 -25.495 1.00 92.56 108 GLU A O 1
ATOM 872 N N . GLY A 1 109 ? -3.475 -7.825 -24.520 1.00 91.38 109 GLY A N 1
ATOM 873 C CA . GLY A 1 109 ? -2.600 -8.951 -24.210 1.00 91.38 109 GLY A CA 1
ATOM 874 C C . GLY A 1 109 ? -1.584 -8.676 -23.093 1.00 91.38 109 GLY A C 1
ATOM 875 O O . GLY A 1 109 ? -0.676 -9.490 -22.910 1.00 91.38 109 GLY A O 1
ATOM 876 N N . GLY A 1 110 ? -1.694 -7.539 -22.394 1.00 93.31 110 GLY A N 1
ATOM 877 C CA . GLY A 1 110 ? -1.030 -7.276 -21.118 1.00 93.31 110 GLY A CA 1
ATOM 878 C C . GLY A 1 110 ? -1.665 -8.066 -19.975 1.00 93.31 110 GLY A C 1
ATOM 879 O O . GLY A 1 110 ? -2.448 -8.989 -20.201 1.00 93.31 110 GLY A O 1
ATOM 880 N N . PHE A 1 111 ? -1.331 -7.709 -18.737 1.00 94.31 111 PHE A N 1
ATOM 881 C CA . PHE A 1 111 ? -1.884 -8.381 -17.562 1.00 94.31 111 PHE A CA 1
ATOM 882 C C . PHE A 1 111 ? -3.180 -7.721 -17.073 1.00 94.31 111 PHE A C 1
ATOM 884 O O . PHE A 1 111 ? -3.365 -6.506 -17.188 1.00 94.31 111 PHE A O 1
ATOM 891 N N . ILE A 1 112 ? -4.027 -8.531 -16.448 1.00 95.50 112 ILE A N 1
ATOM 892 C CA . ILE A 1 112 ? -5.092 -8.116 -15.536 1.00 95.50 112 ILE A CA 1
ATOM 893 C C . ILE A 1 112 ? -5.030 -9.016 -14.298 1.00 95.50 112 ILE A C 1
ATOM 895 O O . ILE A 1 112 ? -4.746 -10.205 -14.410 1.00 95.50 112 ILE A O 1
ATOM 899 N N . VAL A 1 113 ? -5.246 -8.459 -13.112 1.00 97.06 113 VAL A N 1
ATOM 900 C CA . VAL A 1 113 ? -5.330 -9.211 -11.858 1.00 97.06 113 VAL A CA 1
ATOM 901 C C . VAL A 1 113 ? -6.581 -8.783 -11.113 1.00 97.06 113 VAL A C 1
ATOM 903 O O . VAL A 1 113 ? -6.806 -7.592 -10.888 1.00 97.06 113 VAL A O 1
ATOM 906 N N . PHE A 1 114 ? -7.379 -9.771 -10.726 1.00 97.56 114 PHE A N 1
ATOM 907 C CA . PHE A 1 114 ? -8.503 -9.608 -9.816 1.00 97.56 114 PHE A CA 1
ATOM 908 C C . PHE A 1 114 ? -8.034 -9.997 -8.420 1.00 97.56 114 PHE A C 1
ATOM 910 O O . PHE A 1 114 ? -7.633 -11.139 -8.215 1.00 97.56 114 PHE A O 1
ATOM 917 N N . ILE A 1 115 ? -8.073 -9.062 -7.478 1.00 98.31 115 ILE A N 1
ATOM 918 C CA . ILE A 1 115 ? -7.707 -9.281 -6.077 1.00 98.31 115 ILE A CA 1
ATOM 919 C C . ILE A 1 115 ? -9.005 -9.262 -5.273 1.00 98.31 115 ILE A C 1
ATOM 921 O O . ILE A 1 115 ? -9.644 -8.214 -5.158 1.00 98.31 115 ILE A O 1
ATOM 925 N N . LEU A 1 116 ? -9.425 -10.421 -4.768 1.00 98.25 116 LEU A N 1
ATOM 926 C CA . LEU A 1 116 ? -10.588 -10.561 -3.899 1.00 98.25 116 LEU A CA 1
ATOM 927 C C . LEU A 1 116 ? -10.128 -10.438 -2.447 1.00 98.25 116 LEU A C 1
ATOM 929 O O . LEU A 1 116 ? -9.293 -11.213 -1.984 1.00 98.25 116 LEU A O 1
ATOM 933 N N . MET A 1 117 ? -10.706 -9.492 -1.717 1.00 98.00 117 MET A N 1
ATOM 934 C CA . MET A 1 117 ? -10.342 -9.223 -0.328 1.00 98.00 117 MET A CA 1
ATOM 935 C C . MET A 1 117 ? -11.559 -8.897 0.534 1.00 98.00 117 MET A C 1
ATOM 937 O O . MET A 1 117 ? -12.643 -8.592 0.022 1.00 98.00 117 MET A O 1
ATOM 941 N N . THR A 1 118 ? -11.401 -8.978 1.853 1.00 97.50 118 THR A N 1
ATOM 942 C CA . THR A 1 118 ? -12.437 -8.514 2.781 1.00 97.50 118 THR A CA 1
ATOM 943 C C . THR A 1 118 ? -12.639 -7.009 2.626 1.00 97.50 118 THR A C 1
ATOM 945 O O . THR A 1 118 ? -11.703 -6.249 2.389 1.00 97.50 118 THR A O 1
ATOM 948 N N . ASN A 1 119 ? -13.887 -6.563 2.736 1.00 96.06 119 ASN A N 1
ATOM 949 C CA . ASN A 1 119 ? -14.211 -5.146 2.758 1.00 96.06 119 ASN A CA 1
ATOM 950 C C . ASN A 1 119 ? -14.297 -4.675 4.210 1.00 96.06 119 ASN A C 1
ATOM 952 O O . ASN A 1 119 ? -15.164 -5.128 4.964 1.00 96.06 119 ASN A O 1
ATOM 956 N N . VAL A 1 120 ? -13.432 -3.739 4.587 1.00 95.94 120 VAL A N 1
ATOM 957 C CA . VAL A 1 120 ? -13.458 -3.119 5.915 1.00 95.94 120 VAL A CA 1
ATOM 958 C C . VAL A 1 120 ? -14.545 -2.032 5.989 1.00 95.94 120 VAL A C 1
ATOM 960 O O . VAL A 1 120 ? -14.823 -1.366 4.985 1.00 95.94 120 VAL A O 1
ATOM 963 N N . PRO A 1 121 ? -15.210 -1.840 7.140 1.00 95.81 121 PRO A N 1
ATOM 964 C CA . PRO A 1 121 ? -16.231 -0.807 7.309 1.00 95.81 121 PRO A CA 1
ATOM 965 C C . PRO A 1 121 ? -15.615 0.602 7.412 1.00 95.81 121 PRO A C 1
ATOM 967 O O . PRO A 1 121 ? -14.414 0.788 7.233 1.00 95.81 121 PRO A O 1
ATOM 970 N N . GLY A 1 122 ? -16.458 1.597 7.690 1.00 95.62 122 GLY A N 1
ATOM 971 C CA . GLY A 1 122 ? -16.033 2.979 7.905 1.00 95.62 122 GLY A CA 1
ATOM 972 C C . GLY A 1 122 ? -16.000 3.843 6.645 1.00 95.62 122 GLY A C 1
ATOM 973 O O . GLY A 1 122 ? -16.211 3.367 5.523 1.00 95.62 122 GLY A O 1
ATOM 974 N N . THR A 1 123 ? -15.748 5.128 6.871 1.00 96.44 123 THR A N 1
ATOM 975 C CA . THR A 1 123 ? -15.674 6.182 5.851 1.00 96.44 123 THR A CA 1
ATOM 976 C C . THR A 1 123 ? -14.215 6.447 5.499 1.00 96.44 123 THR A C 1
ATOM 978 O O . THR A 1 123 ? -13.378 6.453 6.399 1.00 96.44 123 THR A O 1
ATOM 981 N N . HIS A 1 124 ? -13.910 6.633 4.211 1.00 96.38 124 HIS A N 1
ATOM 982 C CA . HIS A 1 124 ? -12.577 7.078 3.791 1.00 96.38 124 HIS A CA 1
ATOM 983 C C . HIS A 1 124 ? -12.290 8.466 4.344 1.00 96.38 124 HIS A C 1
ATOM 985 O O . HIS A 1 124 ? -13.178 9.318 4.347 1.00 96.38 124 HIS A O 1
ATOM 991 N N . LEU A 1 125 ? -11.063 8.670 4.810 1.00 96.25 125 LEU A N 1
ATOM 992 C CA . LEU A 1 125 ? -10.645 9.967 5.306 1.00 96.25 125 LEU A CA 1
ATOM 993 C C . LEU A 1 125 ? -10.130 10.829 4.156 1.00 96.25 125 LEU A C 1
ATOM 995 O O . LEU A 1 125 ? -9.404 10.377 3.272 1.00 96.25 125 LEU A O 1
ATOM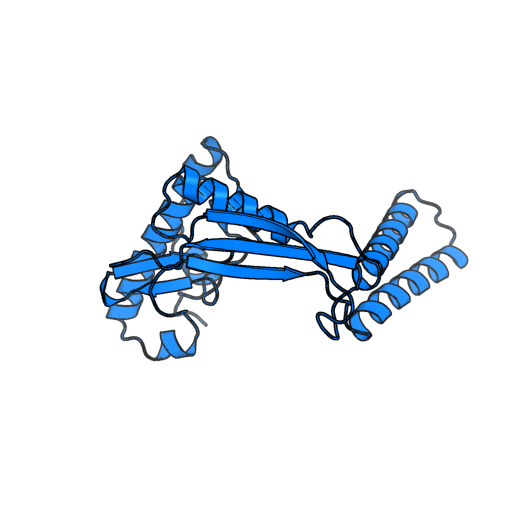 999 N N . ASP A 1 126 ? -10.491 12.098 4.209 1.00 9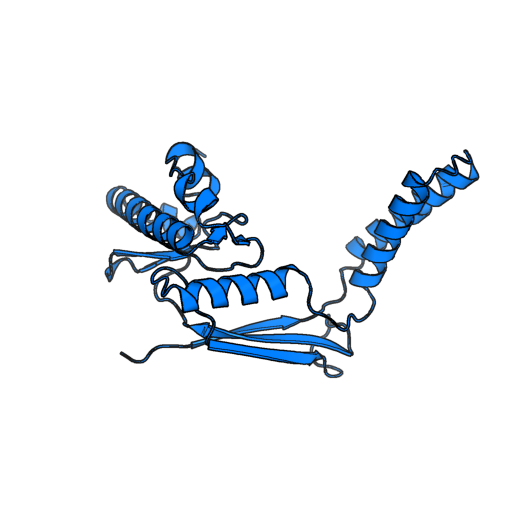4.81 126 ASP A N 1
ATOM 1000 C CA . ASP A 1 126 ? -9.915 13.159 3.406 1.00 94.81 126 ASP A CA 1
ATOM 1001 C C . ASP A 1 126 ? -9.880 14.446 4.241 1.00 94.81 126 ASP A C 1
ATOM 1003 O O . ASP A 1 126 ? -10.264 14.472 5.415 1.00 94.81 126 ASP A O 1
ATOM 1007 N N . GLN A 1 127 ? -9.370 15.519 3.644 1.00 92.69 127 GLN A N 1
ATOM 1008 C CA . GLN A 1 127 ? -9.234 16.797 4.337 1.00 92.69 127 GLN A CA 1
ATOM 1009 C C . GLN A 1 127 ? -10.584 17.407 4.729 1.00 92.69 127 GLN A C 1
ATOM 1011 O O . GLN A 1 127 ? -10.686 18.011 5.794 1.00 92.69 127 GLN A O 1
ATOM 1016 N N . GLU A 1 128 ? -11.616 17.239 3.901 1.00 92.00 128 GLU A N 1
ATOM 1017 C CA . GLU A 1 128 ? -12.960 17.758 4.175 1.00 92.00 128 GLU A CA 1
ATOM 1018 C C . GLU A 1 128 ? -13.569 17.028 5.379 1.00 92.00 128 GLU A C 1
ATOM 1020 O O . GLU A 1 128 ? -14.016 17.658 6.336 1.00 92.00 128 GLU A O 1
ATOM 1025 N N . PHE A 1 129 ? -13.453 15.700 5.404 1.00 91.75 129 PHE A N 1
ATOM 1026 C CA . PHE A 1 129 ? -13.914 14.866 6.505 1.00 91.75 129 PHE A CA 1
ATOM 1027 C C . PHE A 1 129 ? -13.241 15.227 7.832 1.00 91.75 129 PHE A C 1
ATOM 1029 O O . PHE A 1 129 ? -13.906 15.260 8.865 1.00 91.75 129 PHE A O 1
ATOM 1036 N N . LEU A 1 130 ? -11.936 15.523 7.821 1.00 92.44 130 LEU A N 1
ATOM 1037 C CA . LEU A 1 130 ? -11.232 15.978 9.019 1.00 92.44 130 LEU A CA 1
ATOM 1038 C C . LEU A 1 130 ? -11.692 17.371 9.473 1.00 92.44 130 LEU A C 1
ATOM 1040 O O . LEU A 1 130 ? -11.812 17.612 10.675 1.00 92.44 130 LEU A O 1
ATOM 1044 N N . GLN A 1 131 ? -11.915 18.315 8.554 1.00 91.44 131 GLN A N 1
ATOM 1045 C CA . GLN A 1 131 ? -12.349 19.681 8.891 1.00 91.44 131 GLN A CA 1
ATOM 1046 C C . GLN A 1 131 ? -13.700 19.711 9.612 1.00 91.44 131 GLN A C 1
ATOM 1048 O O . GLN A 1 131 ? -13.900 20.553 10.487 1.00 91.44 131 GLN A O 1
ATOM 1053 N N . ASP A 1 132 ? -14.576 18.759 9.301 1.00 92.75 132 ASP A N 1
ATOM 1054 C CA . ASP A 1 132 ? -15.884 18.618 9.938 1.00 92.75 132 ASP A CA 1
ATOM 1055 C C . ASP A 1 132 ? -15.833 17.944 11.323 1.00 92.75 132 ASP A C 1
ATOM 1057 O O . ASP A 1 132 ? -16.843 17.910 12.033 1.00 92.75 132 ASP A O 1
ATOM 1061 N N . MET A 1 133 ? -14.676 17.414 11.738 1.00 93.94 133 MET A N 1
ATOM 1062 C CA . MET A 1 133 ? -14.526 16.769 13.041 1.00 93.94 133 MET A CA 1
ATOM 1063 C C . MET A 1 133 ? -14.401 17.765 14.189 1.00 93.94 133 MET A C 1
ATOM 1065 O O . MET A 1 133 ? -13.661 18.748 14.144 1.00 93.94 133 MET A O 1
ATOM 1069 N N . THR A 1 134 ? -15.039 17.422 15.301 1.00 95.00 134 THR A N 1
ATOM 1070 C CA . THR A 1 134 ? -14.760 18.032 16.600 1.00 95.00 134 THR A CA 1
ATOM 1071 C C . THR A 1 134 ? -13.366 17.634 17.114 1.00 95.00 134 THR A C 1
ATOM 1073 O O . THR A 1 134 ? -12.856 16.571 16.752 1.00 95.00 134 THR A O 1
ATOM 1076 N N . PRO A 1 135 ? -12.758 18.417 18.026 1.00 94.00 135 PRO A N 1
ATOM 1077 C CA . PRO A 1 135 ? -11.465 18.064 18.620 1.00 94.00 135 PRO A CA 1
ATOM 1078 C C . PRO A 1 135 ? -11.458 16.677 19.276 1.00 94.00 135 PRO A C 1
ATOM 1080 O O . PRO A 1 135 ? -10.529 15.901 19.085 1.00 94.00 135 PRO A O 1
ATOM 1083 N N . THR A 1 136 ? -12.538 16.318 19.979 1.00 95.56 136 THR A N 1
ATOM 1084 C CA . THR A 1 136 ? -12.672 14.991 20.594 1.00 95.56 136 THR A CA 1
ATOM 1085 C C . THR A 1 136 ? -12.698 13.878 19.553 1.00 95.56 136 THR A C 1
ATOM 1087 O O . THR A 1 136 ? -12.074 12.849 19.768 1.00 95.56 136 THR A O 1
ATOM 1090 N N . GLU A 1 137 ? -13.369 14.074 18.415 1.00 96.12 137 GLU A N 1
ATOM 1091 C CA . GLU A 1 137 ? -13.383 13.086 17.328 1.00 96.12 137 GLU A CA 1
ATOM 1092 C C . GLU A 1 137 ? -12.012 12.924 16.674 1.00 96.12 137 GLU A C 1
ATOM 1094 O O . GLU A 1 137 ? -11.655 11.807 16.308 1.00 96.12 137 GLU A O 1
ATOM 1099 N N . ARG A 1 138 ? -11.233 14.008 16.569 1.00 95.44 138 ARG A N 1
ATOM 1100 C CA . ARG A 1 138 ? -9.850 13.952 16.080 1.00 95.44 138 ARG A CA 1
ATOM 1101 C C . ARG A 1 138 ? -8.946 13.170 17.021 1.00 95.44 138 ARG A C 1
ATOM 1103 O O . ARG A 1 138 ? -8.255 12.263 16.571 1.00 95.44 138 ARG A O 1
ATOM 1110 N N . GLU A 1 139 ? -8.987 13.465 18.318 1.00 95.88 139 GLU A N 1
ATOM 1111 C CA . GLU A 1 139 ? -8.247 12.701 19.334 1.00 95.88 139 GLU A CA 1
ATOM 1112 C C . GLU A 1 139 ? -8.625 11.214 19.289 1.00 95.88 139 GLU A C 1
ATOM 1114 O O . GLU A 1 139 ? -7.771 10.322 19.333 1.00 95.88 139 GLU A O 1
ATOM 1119 N N . ASP A 1 140 ? -9.922 10.953 19.149 1.00 97.69 140 ASP A N 1
ATOM 1120 C CA . ASP A 1 140 ? -10.492 9.625 19.048 1.00 97.69 140 ASP A CA 1
ATOM 1121 C C . ASP A 1 140 ? -10.009 8.870 17.796 1.00 97.69 140 ASP A C 1
ATOM 1123 O O . ASP A 1 140 ? -9.657 7.688 17.888 1.00 97.69 140 ASP A O 1
ATOM 1127 N N . LEU A 1 141 ? -9.964 9.537 16.643 1.00 97.88 141 LEU A N 1
ATOM 1128 C CA . LEU A 1 141 ? -9.411 9.003 15.403 1.00 97.88 141 LEU A CA 1
ATOM 1129 C C . LEU A 1 141 ? -7.911 8.714 15.538 1.00 97.88 141 LEU A C 1
ATOM 1131 O O . LEU A 1 141 ? -7.485 7.615 15.190 1.00 97.88 141 LEU A O 1
ATOM 1135 N N . CYS A 1 142 ? -7.117 9.656 16.057 1.00 97.31 142 CYS A N 1
ATOM 1136 C CA . CYS A 1 142 ? -5.669 9.488 16.217 1.00 97.31 142 CYS A CA 1
ATOM 1137 C C . CYS A 1 142 ? -5.337 8.272 17.086 1.00 97.31 142 CYS A C 1
ATOM 1139 O O . CYS A 1 142 ? -4.456 7.482 16.746 1.00 97.31 142 CYS A O 1
ATOM 1141 N N . LYS A 1 143 ? -6.093 8.071 18.171 1.00 98.00 143 LYS A N 1
ATOM 1142 C CA . LYS A 1 143 ? -5.949 6.894 19.029 1.00 98.00 143 LYS A CA 1
ATOM 1143 C C . LYS A 1 143 ? -6.255 5.591 18.285 1.00 98.00 143 LYS A C 1
ATOM 1145 O O . LYS A 1 143 ? -5.466 4.653 18.361 1.00 98.00 143 LYS A O 1
ATOM 1150 N N . ASP A 1 144 ? -7.367 5.533 17.556 1.00 98.56 144 ASP A N 1
ATOM 1151 C CA . ASP A 1 144 ? -7.743 4.325 16.813 1.00 98.56 144 ASP A CA 1
ATOM 1152 C C . ASP A 1 144 ? -6.776 4.030 15.664 1.00 98.56 144 ASP A C 1
ATOM 1154 O O . ASP A 1 144 ? -6.509 2.869 15.357 1.00 98.56 144 ASP A O 1
ATOM 1158 N N . PHE A 1 145 ? -6.270 5.075 15.007 1.00 98.50 145 PHE A N 1
ATOM 1159 C CA . PHE A 1 145 ? -5.242 4.960 13.982 1.00 98.50 145 PHE A CA 1
ATOM 1160 C C . PHE A 1 145 ? -3.949 4.398 14.575 1.00 98.50 145 PHE A C 1
ATOM 1162 O O . PHE A 1 145 ? -3.402 3.444 14.029 1.00 98.50 145 PHE A O 1
ATOM 1169 N N . LYS A 1 146 ? -3.498 4.920 15.721 1.00 98.38 146 LYS A N 1
ATOM 1170 C CA . LYS A 1 146 ? -2.322 4.397 16.423 1.00 98.38 146 LYS A CA 1
ATOM 1171 C C . LYS A 1 146 ? -2.469 2.908 16.733 1.00 98.38 146 LYS A C 1
ATOM 1173 O O . LYS A 1 146 ? -1.543 2.139 16.481 1.00 98.38 146 LYS A O 1
ATOM 1178 N N . ASP A 1 147 ? -3.633 2.487 17.225 1.00 98.38 147 ASP A N 1
ATOM 1179 C CA . ASP A 1 147 ? -3.914 1.072 17.488 1.00 98.38 147 ASP A CA 1
ATOM 1180 C C . ASP A 1 147 ? -3.869 0.227 16.199 1.00 98.38 147 ASP A C 1
ATOM 1182 O O . ASP A 1 147 ? -3.268 -0.852 16.196 1.00 98.38 147 ASP A O 1
ATOM 1186 N N . ALA A 1 148 ? -4.437 0.728 15.095 1.00 98.31 148 ALA A N 1
ATOM 1187 C CA . ALA A 1 148 ? -4.402 0.068 13.789 1.00 98.31 148 ALA A CA 1
ATOM 1188 C C . ALA A 1 148 ? -2.976 -0.061 13.224 1.00 98.31 148 ALA A C 1
ATOM 1190 O O . ALA A 1 148 ? -2.600 -1.142 12.766 1.00 98.31 148 ALA A O 1
ATOM 1191 N N . ASN A 1 149 ? -2.167 1.001 13.298 1.00 97.75 149 ASN A N 1
ATOM 1192 C CA . ASN A 1 149 ? -0.788 1.009 12.802 1.00 97.75 149 ASN A CA 1
A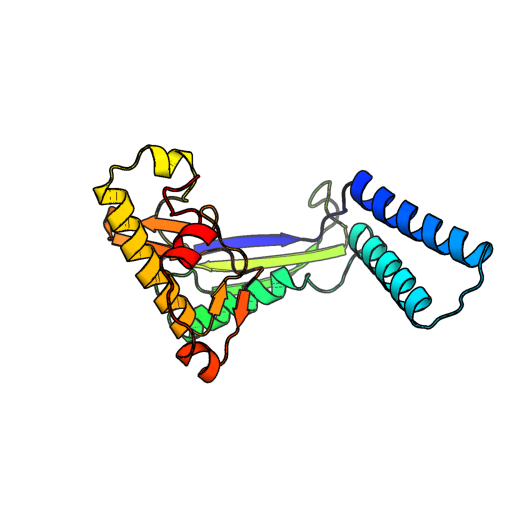TOM 1193 C C . ASN A 1 149 ? 0.093 0.040 13.603 1.00 97.75 149 ASN A C 1
ATOM 1195 O O . ASN A 1 149 ? 0.769 -0.822 13.044 1.00 97.75 149 ASN A O 1
ATOM 1199 N N . LEU A 1 150 ? -0.011 0.083 14.936 1.00 97.38 150 LEU A N 1
ATOM 1200 C CA . LEU A 1 150 ? 0.688 -0.854 15.815 1.00 97.38 150 LEU A CA 1
ATOM 1201 C C . LEU A 1 150 ? 0.267 -2.312 15.573 1.00 97.38 150 LEU A C 1
ATOM 1203 O O . LEU A 1 150 ? 1.083 -3.223 15.735 1.00 97.38 150 LEU A O 1
ATOM 1207 N N . GLU A 1 151 ? -0.997 -2.572 15.231 1.00 97.81 151 GLU A N 1
ATOM 1208 C CA . GLU A 1 151 ? -1.453 -3.913 14.854 1.00 97.81 151 GLU A CA 1
ATOM 1209 C C . GLU A 1 151 ? -0.860 -4.361 13.511 1.00 97.81 151 GLU A C 1
ATOM 1211 O O . GLU A 1 151 ? -0.398 -5.501 13.415 1.00 97.81 151 GLU A O 1
ATOM 1216 N N . ALA A 1 152 ? -0.826 -3.486 12.500 1.00 97.12 152 ALA A N 1
ATOM 1217 C CA . ALA A 1 152 ? -0.213 -3.771 11.201 1.00 97.12 152 ALA A CA 1
ATOM 1218 C C . ALA A 1 152 ? 1.284 -4.100 11.347 1.00 97.12 152 ALA A C 1
ATOM 1220 O O . ALA A 1 152 ? 1.729 -5.156 10.886 1.00 97.12 152 ALA A O 1
ATOM 1221 N N . TRP A 1 153 ? 2.021 -3.296 12.119 1.00 96.88 153 TRP A N 1
ATOM 1222 C CA . TRP A 1 153 ? 3.427 -3.541 12.449 1.00 96.88 153 TRP A CA 1
ATOM 1223 C C . TRP A 1 153 ? 3.632 -4.892 13.137 1.00 96.88 153 TRP A C 1
ATOM 1225 O O . TRP A 1 153 ? 4.468 -5.686 12.714 1.00 96.88 153 TRP A O 1
ATOM 1235 N N . LYS A 1 154 ? 2.814 -5.236 14.142 1.00 96.19 154 LYS A N 1
ATOM 1236 C CA . LYS A 1 154 ? 2.858 -6.564 14.796 1.00 96.19 154 LYS A CA 1
ATOM 1237 C C . LYS A 1 154 ? 2.544 -7.720 13.843 1.00 96.19 154 LYS A C 1
ATOM 1239 O O . LYS A 1 154 ? 2.953 -8.858 14.086 1.00 96.19 154 LYS A O 1
ATOM 1244 N N . CYS A 1 155 ? 1.804 -7.453 12.771 1.00 96.62 155 CYS A N 1
ATOM 1245 C CA . CYS A 1 155 ? 1.524 -8.422 11.716 1.00 96.62 155 CYS A CA 1
ATOM 1246 C C . CYS A 1 155 ? 2.641 -8.501 10.664 1.00 96.62 155 CYS A C 1
ATOM 1248 O O . CYS A 1 155 ? 2.577 -9.354 9.776 1.00 96.62 155 CYS A O 1
ATOM 1250 N N . GLY A 1 156 ? 3.700 -7.705 10.815 1.00 95.75 156 GLY A N 1
ATOM 1251 C CA . GLY A 1 156 ? 4.881 -7.723 9.965 1.00 95.75 156 GLY A CA 1
ATOM 1252 C C . GLY A 1 156 ? 4.731 -6.918 8.686 1.00 95.75 156 GLY A C 1
ATOM 1253 O O . GLY A 1 156 ? 5.274 -7.328 7.662 1.00 95.75 156 GLY A O 1
ATOM 1254 N N . LEU A 1 157 ? 3.971 -5.826 8.739 1.00 95.75 157 LEU A N 1
ATOM 1255 C CA . LEU A 1 157 ? 3.770 -4.928 7.613 1.00 95.75 157 LEU A CA 1
ATOM 1256 C C . LEU A 1 157 ? 4.007 -3.481 8.036 1.00 95.75 157 LEU A C 1
ATOM 1258 O O . LEU A 1 157 ? 3.379 -3.024 8.986 1.00 95.75 157 LEU A O 1
ATOM 1262 N N . GLU A 1 158 ? 4.852 -2.775 7.296 1.00 94.50 158 GLU A N 1
ATOM 1263 C CA . GLU A 1 158 ? 5.049 -1.329 7.392 1.00 94.50 158 GLU A CA 1
ATOM 1264 C C . GLU A 1 158 ? 4.540 -0.673 6.102 1.00 94.50 158 GLU A C 1
ATOM 1266 O O . GLU A 1 158 ? 4.818 -1.157 5.004 1.00 94.50 158 GLU A O 1
ATOM 1271 N N . CYS A 1 159 ? 3.723 0.375 6.221 1.00 93.12 159 CYS A N 1
ATOM 1272 C CA . CYS A 1 159 ? 3.149 1.066 5.065 1.00 93.12 159 CYS A CA 1
ATOM 1273 C C . CYS A 1 159 ? 4.008 2.285 4.732 1.00 93.12 159 CYS A C 1
ATOM 1275 O O . CYS A 1 159 ? 4.157 3.163 5.576 1.00 93.12 159 CYS A O 1
ATOM 1277 N N . GLU A 1 160 ? 4.541 2.344 3.513 1.00 91.62 160 GLU A N 1
ATOM 1278 C CA . GLU A 1 160 ? 5.362 3.470 3.051 1.00 91.62 160 GLU A CA 1
ATOM 1279 C C . GLU A 1 160 ? 4.513 4.558 2.380 1.00 91.62 160 GLU A C 1
ATOM 1281 O O . GLU A 1 160 ? 4.856 5.736 2.440 1.00 91.62 160 GLU A O 1
ATOM 1286 N N . ASP A 1 161 ? 3.397 4.177 1.751 1.00 92.81 161 ASP A N 1
ATOM 1287 C CA . ASP A 1 161 ? 2.433 5.119 1.172 1.00 92.81 161 ASP A CA 1
ATOM 1288 C C . ASP A 1 161 ? 1.450 5.604 2.240 1.00 92.81 161 ASP A C 1
ATOM 1290 O O . ASP A 1 161 ? 0.327 5.116 2.401 1.00 92.81 161 ASP A O 1
ATOM 1294 N N . THR A 1 162 ? 1.939 6.540 3.046 1.00 94.94 162 THR A N 1
ATOM 1295 C CA . THR A 1 162 ? 1.195 7.148 4.142 1.00 94.94 162 THR A CA 1
ATOM 1296 C C . THR A 1 162 ? 0.278 8.260 3.633 1.00 94.94 162 THR A C 1
ATOM 1298 O O . THR A 1 162 ? 0.589 9.021 2.713 1.00 94.94 162 THR A O 1
ATOM 1301 N N . GLY A 1 163 ? -0.909 8.359 4.232 1.00 94.81 163 GLY A N 1
ATOM 1302 C CA . GLY A 1 163 ? -1.839 9.447 3.951 1.00 94.81 163 GLY A CA 1
ATOM 1303 C C . GLY A 1 163 ? -3.296 9.099 4.226 1.00 94.81 163 GLY A C 1
ATOM 1304 O O . GLY A 1 163 ? -3.698 7.937 4.241 1.00 94.81 163 GLY A O 1
ATOM 1305 N N . LEU A 1 164 ? -4.119 10.135 4.395 1.00 95.88 164 LEU A N 1
ATOM 1306 C CA . LEU A 1 164 ? -5.541 9.998 4.741 1.00 95.88 164 LEU A CA 1
ATOM 1307 C C . LEU A 1 164 ? -6.338 9.119 3.773 1.00 95.88 164 LEU A C 1
ATOM 1309 O O . LEU A 1 164 ? -7.229 8.388 4.196 1.00 95.88 164 LEU A O 1
ATOM 1313 N N . HIS A 1 165 ? -5.997 9.154 2.485 1.00 95.00 165 HIS A N 1
ATOM 1314 C CA . HIS A 1 165 ? -6.688 8.381 1.456 1.00 95.00 165 HIS A CA 1
ATOM 1315 C C . HIS A 1 165 ? -6.585 6.858 1.679 1.00 95.00 165 HIS A C 1
ATOM 1317 O O . HIS A 1 165 ? -7.503 6.123 1.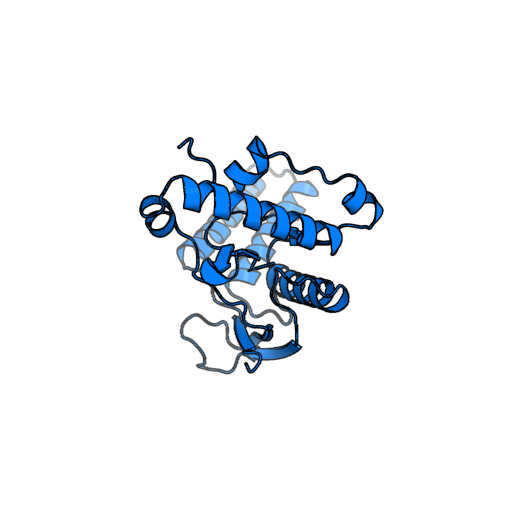299 1.00 95.00 165 HIS A O 1
ATOM 1323 N N . ASN A 1 166 ? -5.536 6.416 2.381 1.00 97.62 166 ASN A N 1
ATOM 1324 C CA . ASN A 1 166 ? -5.285 5.030 2.775 1.00 97.62 166 ASN A CA 1
ATOM 1325 C C . ASN A 1 166 ? -5.875 4.677 4.152 1.00 97.62 166 ASN A C 1
ATOM 1327 O O . ASN A 1 166 ? -5.654 3.580 4.667 1.00 97.62 166 ASN A O 1
ATOM 1331 N N . LEU A 1 167 ? -6.681 5.566 4.742 1.00 98.19 167 LEU A N 1
ATOM 1332 C CA . LEU A 1 167 ? -7.369 5.340 6.008 1.00 98.19 167 LEU A CA 1
ATOM 1333 C C . LEU A 1 167 ? -8.886 5.281 5.836 1.00 98.19 167 LEU A C 1
ATOM 1335 O O . LEU A 1 167 ? -9.509 6.061 5.108 1.00 98.19 167 LEU A O 1
ATOM 1339 N N . LYS A 1 168 ? -9.501 4.367 6.587 1.00 98.19 168 LYS A N 1
ATOM 1340 C CA . LYS A 1 168 ? -10.946 4.324 6.807 1.00 98.19 168 LYS A CA 1
ATOM 1341 C C . LYS A 1 168 ? -11.249 4.304 8.291 1.00 98.19 168 LYS A C 1
ATOM 1343 O O . LYS A 1 168 ? -10.650 3.531 9.031 1.00 98.19 168 LYS A O 1
ATOM 1348 N N . TRP A 1 169 ? -12.240 5.075 8.721 1.00 98.38 169 TRP A N 1
ATOM 1349 C CA . TRP A 1 169 ? -12.628 5.126 10.129 1.00 98.38 169 TRP A CA 1
ATOM 1350 C C . TRP A 1 169 ? -14.090 4.742 10.341 1.00 98.38 169 TRP A C 1
ATOM 1352 O O . TRP A 1 169 ? -15.010 5.324 9.760 1.00 98.38 169 TRP A O 1
ATOM 1362 N N . ASP A 1 170 ? -14.309 3.728 11.177 1.00 97.62 170 ASP A N 1
ATOM 1363 C CA . ASP A 1 170 ? -15.617 3.323 11.683 1.00 97.62 170 ASP A CA 1
ATOM 1364 C C . ASP A 1 170 ? -15.811 3.958 13.066 1.00 97.62 170 ASP A C 1
ATOM 1366 O O . ASP A 1 170 ? -15.488 3.372 14.104 1.00 97.62 170 ASP A O 1
ATOM 1370 N N . LYS A 1 171 ? -16.322 5.194 13.058 1.00 95.94 171 LYS A N 1
ATOM 1371 C CA . LYS A 1 171 ? -16.549 6.005 14.260 1.00 95.94 171 LYS A CA 1
ATOM 1372 C C . LYS A 1 171 ? -17.421 5.295 15.296 1.00 95.94 171 LYS A C 1
ATOM 1374 O O . LYS A 1 171 ? -17.135 5.368 16.487 1.00 95.94 171 LYS A O 1
ATOM 1379 N N . GLU A 1 172 ? -18.464 4.588 14.857 1.00 96.06 172 GLU A N 1
ATOM 1380 C CA . GLU A 1 172 ? -19.382 3.875 15.756 1.00 96.06 172 GLU A CA 1
ATOM 1381 C C . GLU A 1 172 ? -18.676 2.744 16.507 1.00 96.06 172 GLU A C 1
ATOM 1383 O O . GLU A 1 172 ? -18.967 2.495 17.677 1.00 96.06 172 GLU A O 1
ATOM 1388 N N . LYS A 1 173 ? -17.731 2.066 15.847 1.00 96.75 173 LYS A N 1
ATOM 1389 C CA . LYS A 1 173 ? -16.967 0.965 16.445 1.00 96.75 173 LYS A CA 1
ATOM 1390 C C . LYS A 1 173 ? -15.654 1.391 17.085 1.00 96.75 173 LYS A C 1
ATOM 1392 O O . LYS A 1 173 ? -14.990 0.520 17.640 1.00 96.75 173 LYS A O 1
ATOM 1397 N N . ARG A 1 174 ? -15.293 2.679 17.008 1.00 97.56 174 ARG A N 1
ATOM 1398 C CA . ARG A 1 174 ? -13.991 3.206 17.444 1.00 97.56 174 ARG A CA 1
ATOM 1399 C C . ARG A 1 174 ? -12.854 2.356 16.869 1.00 97.56 174 ARG A C 1
ATOM 1401 O O . ARG A 1 174 ? -12.089 1.723 17.595 1.00 97.56 174 ARG A O 1
ATOM 1408 N N . LYS A 1 175 ? -12.835 2.256 15.534 1.00 98.19 175 LYS A N 1
ATOM 1409 C CA . LYS A 1 175 ? -11.813 1.496 14.818 1.00 98.19 175 LYS A CA 1
ATOM 1410 C C . LYS A 1 175 ? -11.382 2.166 13.522 1.00 98.19 175 LYS A C 1
ATOM 1412 O O . LYS A 1 175 ? -12.216 2.479 12.671 1.00 98.19 175 LYS A O 1
ATOM 1417 N N . CYS A 1 176 ? -10.073 2.318 13.365 1.00 98.50 176 CYS A N 1
ATOM 1418 C CA . CYS A 1 176 ? -9.430 2.723 12.125 1.00 98.50 176 CYS A CA 1
ATOM 1419 C C . CYS A 1 176 ? -8.968 1.484 11.347 1.00 98.50 176 CYS A C 1
ATOM 1421 O O . CYS A 1 176 ? -8.687 0.437 11.933 1.00 98.50 176 CYS A O 1
ATOM 1423 N N . TYR A 1 177 ? -8.919 1.603 10.028 1.00 98.50 177 TYR A N 1
ATOM 1424 C CA . TYR A 1 177 ? -8.417 0.580 9.128 1.00 98.50 177 TYR A CA 1
ATOM 1425 C C . TYR A 1 177 ? -7.446 1.211 8.143 1.00 98.50 177 TYR A C 1
ATOM 1427 O O . TYR A 1 177 ? -7.753 2.255 7.565 1.00 98.50 177 TYR A O 1
ATOM 1435 N N . ILE A 1 178 ? -6.324 0.535 7.925 1.00 98.38 178 ILE A N 1
ATOM 1436 C CA . ILE A 1 178 ? -5.353 0.885 6.891 1.00 98.38 178 ILE A CA 1
ATOM 1437 C C . ILE A 1 178 ? -5.682 0.057 5.646 1.00 98.38 178 ILE A C 1
ATOM 1439 O O . ILE A 1 178 ? -5.998 -1.134 5.748 1.00 98.38 178 ILE A O 1
ATOM 1443 N N . VAL A 1 179 ? -5.674 0.694 4.480 1.00 97.62 179 VAL A N 1
ATOM 1444 C CA . VAL A 1 179 ? -5.961 0.082 3.179 1.00 97.62 179 VAL A CA 1
ATOM 1445 C C . VAL A 1 179 ? -4.904 0.491 2.155 1.00 97.62 179 VAL A C 1
ATOM 1447 O O . VAL A 1 179 ? -4.168 1.434 2.390 1.00 97.62 179 VAL A O 1
ATOM 1450 N N . ASP A 1 180 ? -4.889 -0.207 1.018 1.00 96.12 180 ASP A N 1
ATOM 1451 C CA . ASP A 1 180 ? -3.928 -0.033 -0.082 1.00 96.12 180 ASP A CA 1
ATOM 1452 C C . ASP A 1 180 ? -2.462 -0.287 0.314 1.00 96.12 180 ASP A C 1
ATOM 1454 O O . ASP A 1 180 ? -1.770 0.553 0.870 1.00 96.12 180 ASP A O 1
ATOM 1458 N N . PHE A 1 181 ? -1.976 -1.495 0.020 1.00 96.81 181 PHE A N 1
ATOM 1459 C CA . PHE A 1 181 ? -0.642 -1.958 0.436 1.00 96.81 181 PHE A CA 1
ATOM 1460 C C . PHE A 1 181 ? 0.297 -2.159 -0.751 1.00 96.81 181 PHE A C 1
ATOM 1462 O O . PHE A 1 181 ? 1.109 -3.083 -0.789 1.00 96.81 181 PHE A O 1
ATOM 1469 N N . GLU A 1 182 ? 0.133 -1.351 -1.793 1.00 94.44 182 GLU A N 1
ATOM 1470 C CA . GLU A 1 182 ? 0.954 -1.462 -2.997 1.00 94.44 182 GLU A CA 1
ATOM 1471 C C . GLU A 1 182 ? 2.405 -1.000 -2.771 1.00 94.44 182 GLU A C 1
ATOM 1473 O O . GLU A 1 182 ? 3.340 -1.540 -3.373 1.00 94.44 182 GLU A O 1
ATOM 1478 N N . HIS A 1 183 ? 2.581 -0.087 -1.816 1.00 93.69 183 HIS A N 1
ATOM 1479 C CA . HIS A 1 183 ? 3.846 0.454 -1.333 1.00 93.69 183 HIS A CA 1
ATOM 1480 C C . HIS A 1 183 ? 3.983 0.161 0.167 1.00 93.69 183 HIS A C 1
ATOM 1482 O O . HIS A 1 183 ? 3.804 1.021 1.026 1.00 93.69 183 HIS A O 1
ATOM 1488 N N . SER A 1 184 ? 4.234 -1.107 0.481 1.00 94.19 184 SER A N 1
ATOM 1489 C CA . SER A 1 184 ? 4.454 -1.581 1.848 1.00 94.19 184 SER A CA 1
ATOM 1490 C C . SER A 1 184 ? 5.639 -2.532 1.904 1.00 94.19 184 SER A C 1
ATOM 1492 O O . SER A 1 184 ? 5.837 -3.322 0.972 1.00 94.19 184 SER A O 1
ATOM 1494 N N . GLU A 1 185 ? 6.346 -2.532 3.026 1.00 94.00 185 GLU A N 1
ATOM 1495 C CA . GLU A 1 185 ? 7.443 -3.448 3.297 1.00 94.00 185 GLU A CA 1
ATOM 1496 C C . GLU A 1 185 ? 7.007 -4.570 4.252 1.00 94.00 185 GLU A C 1
ATOM 1498 O O . GLU A 1 185 ? 6.325 -4.363 5.260 1.00 94.00 185 GLU A O 1
ATOM 1503 N N . LEU A 1 186 ? 7.403 -5.804 3.921 1.00 94.25 186 LEU A N 1
ATOM 1504 C CA . LEU A 1 186 ? 7.255 -6.944 4.820 1.00 94.25 186 LEU A CA 1
ATOM 1505 C C . LEU A 1 186 ? 8.444 -6.985 5.776 1.00 94.25 186 LEU A C 1
ATOM 1507 O O . LEU A 1 186 ? 9.531 -7.418 5.397 1.00 94.25 186 LEU A O 1
ATOM 1511 N N . VAL A 1 187 ? 8.205 -6.616 7.028 1.00 93.06 187 VAL A N 1
ATOM 1512 C CA . VAL A 1 187 ? 9.245 -6.532 8.055 1.00 93.06 187 VAL A CA 1
ATOM 1513 C C . VAL A 1 187 ? 9.394 -7.847 8.828 1.00 93.06 187 VAL A C 1
ATOM 1515 O O . VAL A 1 187 ? 8.422 -8.531 9.181 1.00 93.06 187 VAL A O 1
ATOM 1518 N N . SER A 1 188 ? 10.635 -8.230 9.116 1.00 90.56 188 SER A N 1
ATOM 1519 C CA . SER A 1 188 ? 10.977 -9.403 9.922 1.00 90.56 188 SER A CA 1
ATOM 1520 C C . SER A 1 188 ? 10.565 -9.235 11.386 1.00 90.56 188 SER A C 1
ATOM 1522 O O . SER A 1 188 ? 10.396 -8.130 11.887 1.00 90.56 188 SER A O 1
ATOM 1524 N N . GLU A 1 189 ? 10.467 -10.334 12.137 1.00 88.69 189 GLU A N 1
ATOM 1525 C CA . GLU A 1 189 ? 10.123 -10.270 13.569 1.00 88.69 189 GLU A CA 1
ATOM 1526 C C . GLU A 1 189 ? 11.121 -9.466 14.415 1.00 88.69 189 GLU A C 1
ATOM 1528 O O . GLU A 1 189 ? 10.786 -9.031 15.517 1.00 88.69 189 GLU A O 1
ATOM 1533 N N . GLN A 1 190 ? 12.361 -9.310 13.943 1.00 88.25 190 GLN A N 1
ATOM 1534 C CA . GLN A 1 190 ? 13.356 -8.489 14.622 1.00 88.25 190 GLN A CA 1
ATOM 1535 C C . GLN A 1 190 ? 13.108 -7.002 14.359 1.00 88.25 190 GLN A C 1
ATOM 1537 O O . GLN A 1 190 ? 13.146 -6.224 15.309 1.00 88.25 190 GLN A O 1
ATOM 1542 N N . GLU A 1 191 ? 12.810 -6.633 13.112 1.00 88.56 191 GLU A N 1
ATOM 1543 C CA . GLU A 1 191 ? 12.448 -5.262 12.724 1.00 88.56 191 GLU A CA 1
ATOM 1544 C C . GLU A 1 191 ? 11.147 -4.827 13.408 1.00 88.56 191 GLU A C 1
ATOM 1546 O O . GLU A 1 191 ? 11.088 -3.751 13.992 1.00 88.56 191 GLU A O 1
ATOM 1551 N N . GLN A 1 192 ? 10.155 -5.719 13.496 1.00 87.94 192 GLN A N 1
ATOM 1552 C CA . GLN A 1 192 ? 8.896 -5.468 14.215 1.00 87.94 192 GLN A CA 1
ATOM 1553 C C . GLN A 1 192 ? 9.105 -5.045 15.675 1.00 87.94 192 GLN A C 1
ATOM 1555 O O . GLN A 1 192 ? 8.319 -4.273 16.216 1.00 87.94 192 GLN A O 1
ATOM 1560 N N . LYS A 1 193 ? 10.145 -5.564 16.342 1.00 83.62 193 LYS A N 1
ATOM 1561 C CA . LYS A 1 193 ? 10.453 -5.236 17.745 1.00 83.62 193 LYS A CA 1
ATOM 1562 C C . LYS A 1 193 ? 11.168 -3.899 17.906 1.00 83.62 193 LYS A C 1
ATOM 1564 O O . LYS A 1 193 ? 11.228 -3.409 19.029 1.00 83.62 193 LYS A O 1
ATOM 1569 N N . SER A 1 194 ? 11.753 -3.370 16.834 1.00 87.25 194 SER A N 1
ATOM 1570 C CA . SER A 1 194 ? 12.410 -2.062 16.824 1.00 87.25 194 SER A CA 1
ATOM 1571 C C . SER A 1 194 ? 11.507 -0.929 16.349 1.00 87.25 194 SER A C 1
ATOM 1573 O O . SER A 1 194 ? 11.907 0.221 16.484 1.00 87.25 194 SER A O 1
ATOM 1575 N N . LEU A 1 195 ? 10.322 -1.231 15.808 1.00 88.62 195 LEU A N 1
ATOM 1576 C CA . LEU A 1 195 ? 9.357 -0.203 15.429 1.00 88.62 195 LEU A CA 1
ATOM 1577 C C . LEU A 1 195 ? 8.803 0.482 16.684 1.00 88.62 195 LEU A C 1
ATOM 1579 O O . LEU A 1 195 ? 8.230 -0.162 17.569 1.00 88.62 195 LEU A O 1
ATOM 1583 N N . GLU A 1 196 ? 8.974 1.799 16.748 1.00 92.06 196 GLU A N 1
ATOM 1584 C CA . GLU A 1 196 ? 8.461 2.661 17.808 1.00 92.06 196 GLU A CA 1
ATOM 1585 C C . GLU A 1 196 ? 7.526 3.699 17.191 1.00 92.06 196 GLU A C 1
ATOM 1587 O O . GLU A 1 196 ? 7.851 4.320 16.185 1.00 92.06 196 GLU A O 1
ATOM 1592 N N . PHE A 1 197 ? 6.350 3.883 17.792 1.00 94.62 197 PHE A N 1
ATOM 1593 C CA . PHE A 1 197 ? 5.372 4.841 17.285 1.00 94.62 197 PHE A CA 1
ATOM 1594 C C . PHE A 1 197 ? 5.727 6.244 17.779 1.00 94.62 197 PHE A C 1
ATOM 1596 O O . PHE A 1 197 ? 5.458 6.577 18.939 1.00 94.62 197 PHE A O 1
ATOM 1603 N N . ASP A 1 198 ? 6.310 7.057 16.902 1.00 95.25 198 ASP A N 1
ATOM 1604 C CA . ASP A 1 198 ? 6.519 8.484 17.135 1.00 95.25 198 ASP A CA 1
ATOM 1605 C C . ASP A 1 198 ? 5.282 9.259 16.673 1.00 95.25 198 ASP A C 1
ATOM 1607 O O . ASP A 1 198 ? 5.024 9.404 15.483 1.00 95.25 198 ASP A O 1
ATOM 1611 N N . GLU A 1 199 ? 4.510 9.778 17.626 1.00 94.00 199 GLU A N 1
ATOM 1612 C CA . GLU A 1 199 ? 3.280 10.521 17.337 1.00 94.00 199 GLU A CA 1
ATOM 1613 C C . GLU A 1 199 ? 3.511 11.737 16.426 1.00 94.00 199 GLU A C 1
ATOM 1615 O O . GLU A 1 199 ? 2.658 12.043 15.597 1.00 94.00 199 GLU A O 1
ATOM 1620 N N . GLY A 1 200 ? 4.654 12.420 16.543 1.00 92.69 200 GLY A N 1
ATOM 1621 C CA . GLY A 1 200 ? 4.954 13.600 15.733 1.00 92.69 200 GLY A CA 1
ATOM 1622 C C . GLY A 1 200 ? 5.272 13.264 14.276 1.00 92.69 200 GLY A C 1
ATOM 1623 O O . GLY A 1 200 ? 4.960 14.057 13.389 1.00 92.69 200 GLY A O 1
ATOM 1624 N N . VAL A 1 201 ? 5.874 12.099 14.029 1.00 94.25 201 VAL A N 1
ATOM 1625 C CA . VAL A 1 201 ? 6.190 11.611 12.679 1.00 94.25 201 VAL A CA 1
ATOM 1626 C C . VAL A 1 201 ? 4.969 10.930 12.073 1.00 94.25 201 VAL A C 1
ATOM 1628 O O . VAL A 1 201 ? 4.473 11.370 11.042 1.00 94.25 201 VAL A O 1
ATOM 1631 N N . GLU A 1 202 ? 4.412 9.934 12.762 1.00 96.06 202 GLU A N 1
ATOM 1632 C CA . GLU A 1 202 ? 3.319 9.109 12.245 1.00 96.06 202 GLU A CA 1
ATOM 1633 C C . GLU A 1 202 ? 2.065 9.943 11.971 1.00 96.06 202 GLU A C 1
ATOM 1635 O O . GLU A 1 202 ? 1.482 9.859 10.894 1.00 96.06 202 GLU A O 1
ATOM 1640 N N . TYR A 1 203 ? 1.637 10.817 12.888 1.00 96.12 203 TYR A N 1
ATOM 1641 C CA . TYR A 1 203 ? 0.453 11.632 12.602 1.00 96.12 203 TYR A CA 1
ATOM 1642 C C . TYR A 1 203 ? 0.695 12.626 11.468 1.00 96.12 203 TYR A C 1
ATOM 1644 O O . TYR A 1 203 ? -0.238 12.937 10.734 1.00 96.12 203 TYR A O 1
ATOM 1652 N N . LYS A 1 204 ? 1.923 13.113 11.290 1.00 95.06 204 LYS A N 1
ATOM 1653 C CA . LYS A 1 204 ? 2.243 14.026 10.196 1.00 95.06 204 LYS A CA 1
ATOM 1654 C C . LYS A 1 204 ? 2.245 13.310 8.849 1.00 95.06 204 LYS A C 1
ATOM 1656 O O . LYS A 1 204 ? 1.588 13.782 7.923 1.00 95.06 204 LYS A O 1
ATOM 1661 N N . ASP A 1 205 ? 2.934 12.179 8.754 1.00 94.81 205 ASP A N 1
ATOM 1662 C CA . ASP A 1 205 ? 3.061 11.407 7.517 1.00 94.81 205 ASP A CA 1
ATOM 1663 C C . ASP A 1 205 ? 1.690 10.903 7.045 1.00 94.81 205 ASP A C 1
ATOM 1665 O O . ASP A 1 205 ? 1.350 10.987 5.868 1.00 94.81 205 ASP A O 1
ATOM 1669 N N . TRP A 1 206 ? 0.825 10.512 7.983 1.00 96.31 206 TRP A N 1
ATOM 1670 C CA . TRP A 1 206 ? -0.546 10.107 7.679 1.00 96.31 206 TRP A CA 1
ATOM 1671 C C . TRP A 1 206 ? -1.532 11.272 7.489 1.00 96.31 206 TRP A C 1
ATOM 1673 O O . TRP A 1 206 ? -2.696 11.039 7.160 1.00 96.31 206 TRP A O 1
ATOM 1683 N N . GLY A 1 207 ? -1.096 12.526 7.655 1.00 94.75 207 GLY A N 1
ATOM 1684 C CA . GLY A 1 207 ? -1.934 13.720 7.484 1.00 94.75 207 GLY A CA 1
ATOM 1685 C C . GLY A 1 207 ? -2.986 13.922 8.580 1.00 94.75 207 GLY A C 1
ATOM 1686 O O . GLY A 1 207 ? -4.018 14.542 8.340 1.00 94.75 207 GLY A O 1
ATOM 1687 N N . LEU A 1 208 ? -2.748 13.373 9.769 1.00 94.69 208 LEU A N 1
ATOM 1688 C CA . LEU A 1 208 ? -3.582 13.500 10.967 1.00 94.69 208 LEU A CA 1
ATOM 1689 C C . LEU A 1 208 ? -3.132 14.638 11.901 1.00 94.69 208 LEU A C 1
ATOM 1691 O O . LEU A 1 208 ? -3.871 14.994 12.818 1.00 94.69 208 LEU A O 1
ATOM 1695 N N . SER A 1 209 ? -1.945 15.216 11.688 1.00 90.00 209 SER A N 1
ATOM 1696 C CA . SER A 1 209 ? -1.463 16.376 12.448 1.00 90.00 209 SER A CA 1
ATOM 1697 C C . SER A 1 209 ? -2.258 17.648 12.130 1.00 90.00 209 SER A C 1
ATOM 1699 O O . SER A 1 209 ? -2.655 17.868 10.989 1.00 90.00 209 SER A O 1
ATOM 1701 N N . GLU A 1 210 ? -2.435 18.528 13.120 1.00 74.00 210 GLU A N 1
ATOM 1702 C CA . GLU A 1 210 ? -3.121 19.821 12.937 1.00 74.00 210 GLU A CA 1
ATOM 1703 C C . GLU A 1 210 ? -2.221 20.925 12.345 1.00 74.00 210 GLU A C 1
ATOM 1705 O O . GLU A 1 210 ? -2.725 21.964 11.918 1.00 74.00 210 GLU A O 1
ATOM 1710 N N . ASP A 1 211 ? -0.906 20.696 12.283 1.00 60.12 211 ASP A N 1
ATOM 1711 C CA . ASP A 1 211 ? 0.074 21.662 11.783 1.00 60.12 211 ASP A CA 1
ATOM 1712 C C . ASP A 1 211 ? 0.197 21.585 10.246 1.00 60.12 211 ASP A C 1
ATOM 1714 O O . ASP A 1 211 ? 0.967 20.778 9.717 1.00 60.12 211 ASP A O 1
ATOM 1718 N N . TYR A 1 212 ? -0.559 22.430 9.534 1.00 47.34 212 TYR A N 1
ATOM 1719 C CA . TYR A 1 212 ? -0.399 22.704 8.095 1.00 47.34 212 TYR A CA 1
ATOM 1720 C C . TYR A 1 212 ? 0.243 24.071 7.839 1.00 47.34 212 TYR A C 1
ATOM 1722 O O . TYR A 1 212 ? -0.195 25.066 8.465 1.00 47.34 212 TYR A O 1
#

Nearest PDB structures (foldseek):
  9av7-assembly1_A  TM=7.437E-01  e=1.361E-04  Trichomonas vaginalis G3
  7a1z-assembly1_A  TM=7.681E-01  e=7.044E-04  Homo sapiens
  4f9c-assembly1_A  TM=6.426E-01  e=1.652E-03  Homo sapiens
  6ylc-assembly2_B  TM=6.217E-01  e=7.574E-03  Homo sapiens
  6yky-assembly2_B  TM=5.737E-01  e=1.091E-02  Homo sapiens

Secondary structure (DSSP, 8-state):
-PPPEEEEEEE-BPPPHHHHHHHHHHHHHHHHHHHHS----HHHHHHHHHHHHHHHHHHS--SS--HHHHHHHHHHHHHHHTT-TTS--EEEEEEEEPPTTS-TTB-TTSEEEEEEEEPP-SEEP-HHHHHT--HHHHHHHHHHHHHHHHHHHHTTEEESS-SGGGEEEEGGGTEEEE---TTEEE--HHHHTT----HHHHHHHTT--S--

Sequence (212 aa):
MGDKAMIKIRFQVRASDEGIDDYQDNIDEVVKELTQYPADTEETQAYIARLQKGLRKCIQRTKKPNADTLNEIAALHRLADRNCSSTPWLLDFVPDVLPFGFHRKAIEGGFIVFILMTNVPGTHLDQEFLQDMTPTEREDLCKDFKDANLEAWKCGLECEDTGLHNLKWDKEKRKCYIVDFEHSELVSEQEQKSLEFDEGVEYKDWGLSEDY

Radius of gyration: 21.38 Å; Cα contacts (8 Å, |Δi|>4): 326; chains: 1; bounding box: 56×38×50 Å

pLDDT: mean 92.73, std 7.84, range [41.19, 98.56]

Mean predicted aligned error: 5.27 Å